Protein AF-A0A3P3D9N5-F1 (afdb_monomer)

Secondary structure (DSSP, 8-state):
----HHHHHHHHHHS---HHHHHHHHHHHHT--SSTTGGG--TT-EEEEHHHHHHHHTS-HHHHHHHHHHHHHSTT-EEEEEESTT--EEEEEEGGGGS------------S----S----S--SEEE--------SSSSHHHHHHHHHHHTTSTTTTS-HHHHHHHHHHHHHTTT-SEEETHHHHHHHHT-----GGG-------------HHHHHHHHHHTS-STTHHHHHHHHHHHH-HHHHHHHHHHHHHHHT--HHHHHHHHHHHHHTT---

Mean predicted aligned error: 20.94 Å

Structure (mmCIF, N/CA/C/O backbone):
data_AF-A0A3P3D9N5-F1
#
_entry.id   AF-A0A3P3D9N5-F1
#
loop_
_atom_site.group_PDB
_atom_site.id
_atom_site.type_symbol
_atom_site.label_atom_id
_atom_site.label_alt_id
_atom_site.label_comp_id
_atom_site.label_asym_id
_atom_site.label_entity_id
_atom_site.label_seq_id
_atom_site.pdbx_PDB_ins_code
_atom_site.Cartn_x
_atom_site.Cartn_y
_atom_site.Cartn_z
_atom_site.occupancy
_atom_site.B_iso_or_equiv
_atom_site.auth_seq_id
_atom_site.auth_comp_id
_atom_site.auth_asym_id
_atom_site.auth_atom_id
_atom_site.pdbx_PDB_model_num
ATOM 1 N N . MET A 1 1 ? 0.691 -30.398 0.951 1.00 45.41 1 MET A N 1
ATOM 2 C CA . MET A 1 1 ? -0.346 -29.689 0.162 1.00 45.41 1 MET A CA 1
ATOM 3 C C . MET A 1 1 ? 0.319 -28.501 -0.507 1.00 45.41 1 MET A C 1
ATOM 5 O O . MET A 1 1 ? 0.883 -27.686 0.212 1.00 45.41 1 MET A O 1
ATOM 9 N N . ASP A 1 2 ? 0.253 -28.377 -1.833 1.00 54.09 2 ASP A N 1
ATOM 10 C CA . ASP A 1 2 ? 0.724 -27.159 -2.502 1.00 54.09 2 ASP A CA 1
ATOM 11 C C . ASP A 1 2 ? -0.204 -25.993 -2.151 1.00 54.09 2 ASP A C 1
ATOM 13 O O . ASP A 1 2 ? -1.375 -25.956 -2.536 1.00 54.09 2 ASP A O 1
ATOM 17 N N . MET A 1 3 ? 0.309 -25.048 -1.367 1.00 63.53 3 MET A N 1
ATOM 18 C CA . MET A 1 3 ? -0.443 -23.872 -0.945 1.00 63.53 3 MET A CA 1
ATOM 19 C C . MET A 1 3 ? -0.679 -22.955 -2.151 1.00 63.53 3 MET A C 1
ATOM 21 O O . MET A 1 3 ? 0.261 -22.399 -2.718 1.00 63.53 3 MET A O 1
ATOM 25 N N . THR A 1 4 ? -1.941 -22.782 -2.535 1.00 80.12 4 THR A N 1
ATOM 26 C CA . THR A 1 4 ? -2.377 -21.851 -3.582 1.00 80.12 4 THR A CA 1
ATOM 27 C C . THR A 1 4 ? -2.908 -20.563 -2.957 1.00 80.12 4 THR A C 1
ATOM 29 O O . THR A 1 4 ? -3.244 -20.513 -1.771 1.00 80.12 4 THR A O 1
ATOM 32 N N . THR A 1 5 ? -3.056 -19.507 -3.758 1.00 83.12 5 THR A N 1
ATOM 33 C CA . THR A 1 5 ? -3.703 -18.263 -3.311 1.00 83.12 5 THR A CA 1
ATOM 34 C C . THR A 1 5 ? -5.084 -18.527 -2.713 1.00 83.12 5 THR A C 1
ATOM 36 O O . THR A 1 5 ? -5.416 -17.974 -1.668 1.00 83.12 5 THR A O 1
ATOM 39 N N . CYS A 1 6 ? -5.867 -19.421 -3.325 1.00 81.00 6 CYS A N 1
ATOM 40 C CA . CYS A 1 6 ? -7.206 -19.772 -2.859 1.00 81.00 6 CYS A CA 1
ATOM 41 C C . CYS A 1 6 ? -7.191 -20.540 -1.532 1.00 81.00 6 CYS A C 1
ATOM 43 O O . CYS A 1 6 ? -8.029 -20.267 -0.674 1.00 81.00 6 CYS A O 1
ATOM 45 N N . SER A 1 7 ? -6.252 -21.475 -1.334 1.00 83.69 7 SER A N 1
ATOM 46 C CA . SER A 1 7 ? -6.162 -22.212 -0.067 1.00 83.69 7 SER A CA 1
ATOM 47 C C . SER A 1 7 ? -5.740 -21.298 1.081 1.00 83.69 7 SER A C 1
ATOM 49 O O . SER A 1 7 ? -6.294 -21.399 2.174 1.00 83.69 7 SER A O 1
ATOM 51 N N . LEU A 1 8 ? -4.816 -20.366 0.827 1.00 86.81 8 LEU A N 1
ATOM 52 C CA . LEU A 1 8 ? -4.403 -19.390 1.830 1.00 86.81 8 LEU A CA 1
ATOM 53 C C . LEU A 1 8 ? -5.510 -18.369 2.123 1.00 86.81 8 LEU A C 1
ATOM 55 O O . LEU A 1 8 ? -5.751 -18.068 3.286 1.00 86.81 8 LEU A O 1
ATOM 59 N N . LEU A 1 9 ? -6.239 -17.901 1.106 1.00 89.75 9 LEU A N 1
ATOM 60 C CA . LEU A 1 9 ? -7.399 -17.028 1.301 1.00 89.75 9 LEU A CA 1
ATOM 61 C C . LEU A 1 9 ? -8.481 -17.706 2.147 1.00 89.75 9 LEU A C 1
ATOM 63 O O . LEU A 1 9 ? -8.972 -17.099 3.092 1.00 89.75 9 LEU A O 1
ATOM 67 N N . ARG A 1 10 ? -8.813 -18.971 1.850 1.00 87.00 10 ARG A N 1
ATOM 68 C CA . ARG A 1 10 ? -9.778 -19.747 2.644 1.00 87.00 10 ARG A CA 1
ATOM 69 C C . ARG A 1 10 ? -9.341 -19.824 4.104 1.00 87.00 10 ARG A C 1
ATOM 71 O O . ARG A 1 10 ? -10.162 -19.626 4.993 1.00 87.00 10 ARG A O 1
ATOM 78 N N . ARG A 1 11 ? -8.051 -20.056 4.345 1.00 86.12 11 ARG A N 1
ATOM 79 C CA . ARG A 1 11 ? -7.500 -20.114 5.698 1.00 86.12 11 ARG A CA 1
ATOM 80 C C . ARG A 1 11 ? -7.586 -18.762 6.400 1.00 86.12 11 ARG A C 1
ATOM 82 O O . ARG A 1 11 ? -8.105 -18.711 7.503 1.00 86.12 11 ARG A O 1
ATOM 89 N N . ILE A 1 12 ? -7.221 -17.672 5.718 1.00 90.38 12 ILE A N 1
ATOM 90 C CA . ILE A 1 12 ? -7.395 -16.302 6.227 1.00 90.38 12 ILE A CA 1
ATOM 91 C C . ILE A 1 12 ? -8.850 -16.044 6.612 1.00 90.38 12 ILE A C 1
ATOM 93 O O . ILE A 1 12 ? -9.072 -15.456 7.655 1.00 90.38 12 ILE A O 1
ATOM 97 N N . THR A 1 13 ? -9.831 -16.472 5.813 1.00 89.00 13 THR A N 1
ATOM 98 C CA . THR A 1 13 ? -11.258 -16.264 6.124 1.00 89.00 13 THR A CA 1
ATOM 99 C C . THR A 1 13 ? -11.804 -17.167 7.231 1.00 89.00 13 THR A C 1
ATOM 101 O O . THR A 1 13 ? -12.882 -16.895 7.742 1.00 89.00 13 THR A O 1
ATOM 104 N N . GLN A 1 14 ? -11.106 -18.256 7.562 1.00 89.31 14 GLN A N 1
ATOM 105 C CA . GLN A 1 14 ? -11.515 -19.215 8.593 1.00 89.31 14 GLN A CA 1
ATOM 106 C C . GLN A 1 14 ? -10.857 -18.945 9.950 1.00 89.31 14 GLN A C 1
ATOM 108 O O . GLN A 1 14 ? -11.351 -19.429 10.962 1.00 89.31 14 GLN A O 1
ATOM 113 N N . THR A 1 15 ? -9.748 -18.205 9.978 1.00 90.38 15 THR A N 1
ATOM 114 C CA . THR A 1 15 ? -9.089 -17.799 11.220 1.00 90.38 15 THR A CA 1
ATOM 115 C C . THR A 1 15 ? -9.895 -16.701 11.905 1.00 90.38 15 THR A C 1
ATOM 117 O O . THR A 1 15 ? -10.272 -15.730 11.257 1.00 90.38 15 THR A O 1
ATOM 120 N N . ASP A 1 16 ? -10.121 -16.837 13.210 1.00 91.75 16 ASP A N 1
ATOM 121 C CA . ASP A 1 16 ? -10.785 -15.809 14.012 1.00 91.75 16 ASP A CA 1
ATOM 122 C C . ASP A 1 16 ? -9.840 -14.613 14.204 1.00 91.75 16 ASP A C 1
ATOM 124 O O . ASP A 1 16 ? -8.854 -14.688 14.940 1.00 91.75 16 ASP A O 1
ATOM 128 N N . LEU A 1 17 ? -10.089 -13.548 13.442 1.00 92.38 17 LEU A N 1
ATOM 129 C CA . LEU A 1 17 ? -9.290 -12.330 13.402 1.00 92.38 17 LEU A CA 1
ATOM 130 C C . LEU A 1 17 ? -10.211 -11.113 13.426 1.00 92.38 17 LEU A C 1
ATOM 132 O O . LEU A 1 17 ? -11.336 -11.119 12.922 1.00 92.38 17 LEU A O 1
ATOM 136 N N . THR A 1 18 ? -9.694 -9.999 13.921 1.00 92.75 18 THR A N 1
ATOM 137 C CA . THR A 1 18 ? -10.324 -8.700 13.757 1.00 92.75 18 THR A CA 1
ATOM 138 C C . THR A 1 18 ? -10.470 -8.370 12.273 1.00 92.75 18 THR A C 1
ATOM 140 O O . THR A 1 18 ? -9.650 -8.733 11.423 1.00 92.75 18 THR A O 1
ATOM 143 N N . MET A 1 19 ? -11.498 -7.585 11.939 1.00 92.94 19 MET A N 1
ATOM 144 C CA . MET A 1 19 ? -11.709 -7.128 10.561 1.00 92.94 19 MET A CA 1
ATOM 145 C C . MET A 1 19 ? -10.479 -6.419 9.975 1.00 92.94 19 MET A C 1
ATOM 147 O O . MET A 1 19 ? -10.183 -6.544 8.784 1.00 92.94 19 MET A O 1
ATOM 151 N N . ALA A 1 20 ? -9.744 -5.685 10.813 1.00 90.38 20 ALA A N 1
ATOM 152 C CA . ALA A 1 20 ? -8.515 -5.015 10.419 1.00 90.38 20 ALA A CA 1
ATOM 153 C C . ALA A 1 20 ? -7.369 -6.012 10.163 1.00 90.38 20 ALA A C 1
ATOM 155 O O . ALA A 1 20 ? -6.641 -5.846 9.183 1.00 90.38 20 ALA A O 1
ATOM 156 N N . ALA A 1 21 ? -7.236 -7.072 10.964 1.00 92.81 21 ALA A N 1
ATOM 157 C CA . ALA A 1 21 ? -6.254 -8.128 10.731 1.00 92.81 21 ALA A CA 1
ATOM 158 C C . ALA A 1 21 ? -6.577 -8.952 9.470 1.00 92.81 21 ALA A C 1
ATOM 160 O O . ALA A 1 21 ? -5.674 -9.205 8.670 1.00 92.81 21 ALA A O 1
ATOM 161 N N . HIS A 1 22 ? -7.851 -9.259 9.193 1.00 93.81 22 HIS A N 1
ATOM 162 C CA . HIS A 1 22 ? -8.260 -9.863 7.914 1.00 93.81 22 HIS A CA 1
ATOM 163 C C . HIS A 1 22 ? -7.901 -8.979 6.710 1.00 93.81 22 HIS A C 1
ATOM 165 O O . HIS A 1 22 ? -7.366 -9.463 5.705 1.00 93.81 22 HIS A O 1
ATOM 171 N N . LYS A 1 23 ? -8.153 -7.666 6.801 1.00 94.75 23 LYS A N 1
ATOM 172 C CA . LYS A 1 23 ? -7.761 -6.707 5.755 1.00 94.75 23 LYS A CA 1
ATOM 173 C C . LYS A 1 23 ? -6.240 -6.689 5.556 1.00 94.75 23 LYS A C 1
ATOM 175 O O . LYS A 1 23 ? -5.766 -6.702 4.423 1.00 94.75 23 LYS A O 1
ATOM 180 N N . LEU A 1 24 ? -5.465 -6.702 6.637 1.00 94.81 24 LEU A N 1
ATOM 181 C CA . LEU A 1 24 ? -4.006 -6.741 6.558 1.00 94.81 24 LEU A CA 1
ATOM 182 C C . LEU A 1 24 ? -3.501 -8.045 5.917 1.00 94.81 24 LEU A C 1
ATOM 184 O O . LEU A 1 24 ? -2.665 -8.002 5.016 1.00 94.81 24 LEU A O 1
ATOM 188 N N . ALA A 1 25 ? -4.044 -9.195 6.318 1.00 93.94 25 ALA A N 1
ATOM 189 C CA . ALA A 1 25 ? -3.669 -10.493 5.764 1.00 93.94 25 ALA A CA 1
ATOM 190 C C . ALA A 1 25 ? -3.971 -10.594 4.259 1.00 93.94 25 ALA A C 1
ATOM 192 O O . ALA A 1 25 ? -3.148 -11.092 3.490 1.00 93.94 25 ALA A O 1
ATOM 193 N N . THR A 1 26 ? -5.119 -10.074 3.819 1.00 93.19 26 THR A N 1
ATOM 194 C CA . THR A 1 26 ? -5.496 -10.045 2.395 1.00 93.19 26 THR A CA 1
ATOM 195 C C . THR A 1 26 ? -4.630 -9.089 1.571 1.00 93.19 26 THR A C 1
ATOM 197 O O . THR A 1 26 ? -4.267 -9.427 0.445 1.0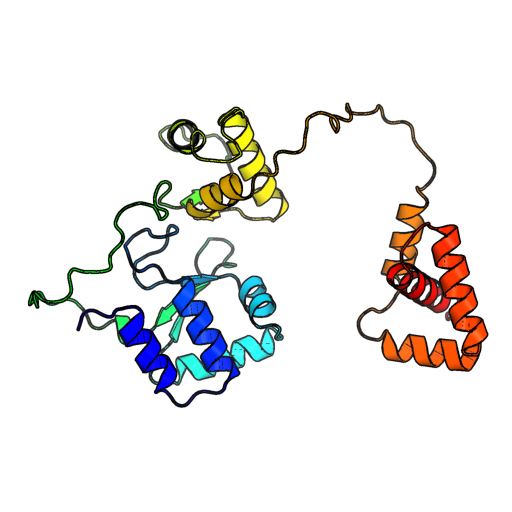0 93.19 26 THR A O 1
ATOM 200 N N . LEU A 1 27 ? -4.207 -7.948 2.127 1.00 92.81 27 LEU A N 1
ATOM 201 C CA . LEU A 1 27 ? -3.224 -7.071 1.476 1.00 92.81 27 LEU A CA 1
ATOM 202 C C . LEU A 1 27 ? -1.864 -7.756 1.299 1.00 92.81 27 LEU A C 1
ATOM 204 O O . LEU A 1 27 ? -1.243 -7.636 0.242 1.00 92.81 27 LEU A O 1
ATOM 208 N N . ILE A 1 28 ? -1.403 -8.490 2.315 1.00 92.25 28 ILE A N 1
ATOM 209 C CA . ILE A 1 28 ? -0.151 -9.255 2.243 1.00 92.25 28 ILE A CA 1
ATOM 210 C C . ILE A 1 28 ? -0.264 -10.363 1.186 1.00 92.25 28 ILE A C 1
ATOM 212 O O . ILE A 1 28 ? 0.651 -10.537 0.379 1.00 92.25 28 ILE A O 1
ATOM 216 N N . LEU A 1 29 ? -1.400 -11.067 1.148 1.00 91.19 29 LEU A N 1
ATOM 217 C CA . LEU A 1 29 ? -1.702 -12.102 0.157 1.00 91.19 29 LEU A CA 1
ATOM 218 C C . LEU A 1 29 ? -1.619 -11.579 -1.286 1.00 91.19 29 LEU A C 1
ATOM 220 O O . LEU A 1 29 ? -1.013 -12.230 -2.138 1.00 91.19 29 LEU A O 1
ATOM 224 N N . ASP A 1 30 ? -2.202 -10.408 -1.557 1.00 88.56 30 ASP A N 1
ATOM 225 C CA . ASP A 1 30 ? -2.263 -9.806 -2.899 1.00 88.56 30 ASP A CA 1
ATOM 226 C C . ASP A 1 30 ? -0.870 -9.544 -3.498 1.00 88.56 30 ASP A C 1
ATOM 228 O O . ASP A 1 30 ? -0.629 -9.731 -4.693 1.00 88.56 30 ASP A O 1
ATOM 232 N N . ARG A 1 31 ? 0.090 -9.151 -2.656 1.00 84.56 31 ARG A N 1
ATOM 233 C CA . ARG A 1 31 ? 1.456 -8.803 -3.083 1.00 84.56 31 ARG A CA 1
ATOM 234 C C . ARG A 1 31 ? 2.453 -9.956 -3.000 1.00 84.56 31 ARG A C 1
ATOM 236 O O . ARG A 1 31 ? 3.634 -9.750 -3.286 1.00 84.56 31 ARG A O 1
ATOM 243 N N . MET A 1 32 ? 2.001 -11.148 -2.634 1.00 86.25 32 MET A N 1
ATOM 244 C CA . MET A 1 32 ? 2.870 -12.297 -2.417 1.00 86.25 32 MET A CA 1
ATOM 245 C C . MET A 1 32 ? 3.490 -12.834 -3.709 1.00 86.25 32 MET A C 1
ATOM 247 O O . MET A 1 32 ? 2.856 -12.905 -4.765 1.00 86.25 32 MET A O 1
ATOM 251 N N . ALA A 1 33 ? 4.747 -13.258 -3.615 1.00 83.69 33 ALA A N 1
ATOM 252 C CA . ALA A 1 33 ? 5.456 -13.937 -4.685 1.00 83.69 33 ALA A CA 1
ATOM 253 C C . ALA A 1 33 ? 5.089 -15.422 -4.752 1.00 83.69 33 ALA A C 1
ATOM 255 O O . ALA A 1 33 ? 5.593 -16.239 -3.995 1.00 83.69 33 ALA A O 1
ATOM 256 N N . TRP A 1 34 ? 4.233 -15.805 -5.696 1.00 81.06 34 TRP A N 1
ATOM 257 C CA . TRP A 1 34 ? 3.835 -17.212 -5.882 1.00 81.06 34 TRP A CA 1
ATOM 258 C C . TRP A 1 34 ? 4.843 -18.046 -6.682 1.00 81.06 34 TRP A C 1
ATOM 260 O O . TRP A 1 34 ? 4.776 -19.276 -6.690 1.00 81.06 34 TRP A O 1
ATOM 270 N N . LYS A 1 35 ? 5.789 -17.380 -7.347 1.00 77.50 35 LYS A N 1
ATOM 271 C CA . LYS A 1 35 ? 6.904 -17.985 -8.080 1.00 77.50 35 LYS A CA 1
ATOM 272 C C . LYS A 1 35 ? 8.207 -17.355 -7.606 1.00 77.50 35 LYS A C 1
ATOM 274 O O . LYS A 1 35 ? 8.212 -16.191 -7.204 1.00 77.50 35 LYS A O 1
ATOM 279 N N . GLU A 1 36 ? 9.289 -18.116 -7.687 1.00 71.44 36 GLU A N 1
ATOM 280 C CA . GLU A 1 36 ? 10.616 -17.629 -7.320 1.00 71.44 36 GLU A CA 1
ATOM 281 C C . GLU A 1 36 ? 10.992 -16.401 -8.160 1.00 71.44 36 GLU A C 1
ATOM 283 O O . GLU A 1 36 ? 10.792 -16.380 -9.378 1.00 71.44 36 GLU A O 1
ATOM 288 N N . GLY A 1 37 ? 11.469 -15.343 -7.502 1.00 61.00 37 GLY A N 1
ATOM 289 C CA . GLY A 1 37 ? 11.836 -14.088 -8.155 1.00 61.00 37 GLY A CA 1
ATOM 290 C C . GLY A 1 37 ? 10.658 -13.245 -8.663 1.00 61.00 37 GLY A C 1
ATOM 291 O O . GLY A 1 37 ? 10.894 -12.219 -9.311 1.00 61.00 37 GLY A O 1
ATOM 292 N N . TYR A 1 38 ? 9.400 -13.609 -8.374 1.00 60.94 38 TYR A N 1
ATOM 293 C CA . TYR A 1 38 ? 8.253 -12.751 -8.684 1.00 60.94 38 TYR A CA 1
ATOM 294 C C . TYR A 1 38 ? 8.374 -11.442 -7.899 1.00 60.94 38 TYR A C 1
ATOM 296 O O . TYR A 1 38 ? 8.501 -11.445 -6.677 1.00 60.94 38 TYR A O 1
ATOM 304 N N . ASN A 1 39 ? 8.383 -10.310 -8.608 1.00 65.56 39 ASN A N 1
ATOM 305 C CA . ASN A 1 39 ? 8.719 -8.998 -8.046 1.00 65.56 39 ASN A CA 1
ATOM 306 C C . ASN A 1 39 ? 10.085 -8.947 -7.329 1.00 65.56 39 ASN A C 1
ATOM 308 O O . ASN A 1 39 ? 10.250 -8.121 -6.442 1.00 65.56 39 ASN A O 1
ATOM 312 N N . GLY A 1 40 ? 11.054 -9.799 -7.689 1.00 67.81 40 GLY A N 1
ATOM 313 C CA . GLY A 1 40 ? 12.374 -9.840 -7.042 1.00 67.81 40 GLY A CA 1
ATOM 314 C C . GLY A 1 40 ? 12.370 -10.408 -5.618 1.00 67.81 40 GLY A C 1
ATOM 315 O O . GLY A 1 40 ? 13.343 -10.218 -4.896 1.00 67.81 40 GLY A O 1
ATOM 316 N N . LEU A 1 41 ? 11.289 -11.083 -5.215 1.00 73.81 41 LEU A N 1
ATOM 317 C CA . LEU A 1 41 ? 11.111 -11.662 -3.884 1.00 73.81 41 LEU A CA 1
ATOM 318 C C . LEU A 1 41 ? 11.202 -13.196 -3.923 1.00 73.81 41 LEU A C 1
ATOM 320 O O . LEU A 1 41 ? 10.862 -13.796 -4.950 1.00 73.81 41 LEU A O 1
ATOM 324 N N . PRO A 1 42 ? 11.616 -13.837 -2.813 1.00 76.56 42 PRO A N 1
ATOM 325 C CA . PRO A 1 42 ? 11.575 -15.288 -2.702 1.00 76.56 42 PRO A CA 1
ATOM 326 C C . PRO A 1 42 ? 10.129 -15.792 -2.692 1.00 76.56 42 PRO A C 1
ATOM 328 O O . PRO A 1 42 ? 9.215 -15.087 -2.245 1.00 76.56 42 PRO A O 1
ATOM 331 N N . LYS A 1 43 ? 9.906 -17.029 -3.152 1.00 80.12 43 LYS A N 1
ATOM 332 C CA . LYS A 1 43 ? 8.567 -17.633 -3.160 1.00 80.12 43 LYS A CA 1
ATOM 333 C C . LYS A 1 43 ? 7.935 -17.617 -1.755 1.00 80.12 43 LYS A C 1
ATOM 335 O O . LYS A 1 43 ? 8.555 -17.979 -0.753 1.00 80.12 43 LYS A O 1
ATOM 340 N N . GLY A 1 44 ? 6.675 -17.199 -1.681 1.00 83.75 44 GLY A N 1
ATOM 341 C CA . GLY A 1 44 ? 5.883 -17.082 -0.457 1.00 83.75 44 GLY A CA 1
ATOM 342 C C . GLY A 1 44 ? 6.126 -15.812 0.357 1.00 83.75 44 GLY A C 1
ATOM 343 O O . GLY A 1 44 ? 5.555 -15.686 1.437 1.00 83.75 44 GLY A O 1
ATOM 344 N N . ALA A 1 45 ? 6.961 -14.885 -0.121 1.00 86.31 45 ALA A N 1
ATOM 345 C CA . ALA A 1 45 ? 7.188 -13.611 0.551 1.00 86.31 45 ALA A CA 1
ATOM 346 C C . ALA A 1 45 ? 6.407 -12.467 -0.099 1.00 86.31 45 ALA A C 1
ATOM 348 O O . ALA A 1 45 ? 6.235 -12.414 -1.318 1.00 86.31 45 ALA A O 1
ATOM 349 N N . ALA A 1 46 ? 5.978 -11.516 0.723 1.00 88.25 46 ALA A N 1
ATOM 350 C CA . ALA A 1 46 ? 5.469 -10.224 0.289 1.00 88.25 46 ALA A CA 1
ATOM 351 C C . ALA A 1 46 ? 6.337 -9.112 0.889 1.00 88.25 46 ALA A C 1
ATOM 353 O O . ALA A 1 46 ? 6.612 -9.111 2.086 1.00 88.25 46 ALA A O 1
ATOM 354 N N . GLY A 1 47 ? 6.797 -8.181 0.056 1.00 88.00 47 GLY A N 1
ATOM 355 C CA . GLY A 1 47 ? 7.667 -7.083 0.475 1.00 88.00 47 GLY A CA 1
ATOM 356 C C . GLY A 1 47 ? 6.881 -5.794 0.674 1.00 88.00 47 GLY A C 1
ATOM 357 O O . GLY A 1 47 ? 6.192 -5.359 -0.249 1.00 88.00 47 GLY A O 1
ATOM 358 N N . PHE A 1 48 ? 7.020 -5.174 1.846 1.00 86.19 48 PHE A N 1
ATOM 359 C CA . PHE A 1 48 ? 6.404 -3.885 2.164 1.00 86.19 48 PHE A CA 1
ATOM 360 C C . PHE A 1 48 ? 7.293 -3.025 3.059 1.00 86.19 48 PHE A C 1
ATOM 362 O O . PHE A 1 48 ? 8.035 -3.528 3.902 1.00 86.19 48 PHE A O 1
ATOM 369 N N . THR A 1 49 ? 7.151 -1.709 2.953 1.00 86.94 49 THR A N 1
ATOM 370 C CA . THR A 1 49 ? 7.587 -0.788 4.008 1.00 86.94 49 THR A CA 1
ATOM 371 C C . THR A 1 49 ? 6.470 -0.568 5.034 1.00 86.94 49 THR A C 1
ATOM 373 O O . THR A 1 49 ? 5.280 -0.688 4.738 1.00 86.94 49 THR A O 1
ATOM 376 N N . MET A 1 50 ? 6.834 -0.187 6.263 1.00 85.12 50 MET A N 1
ATOM 377 C CA . MET A 1 50 ? 5.840 0.138 7.303 1.00 85.12 50 MET A CA 1
ATOM 378 C C . MET A 1 50 ? 4.965 1.338 6.932 1.00 85.12 50 MET A C 1
ATOM 380 O O . MET A 1 50 ? 3.802 1.399 7.322 1.00 85.12 50 MET A O 1
ATOM 384 N N . ALA A 1 51 ? 5.520 2.294 6.182 1.00 82.38 51 ALA A N 1
ATOM 385 C CA . ALA A 1 51 ? 4.780 3.455 5.704 1.00 82.38 51 ALA A CA 1
ATOM 386 C C . ALA A 1 51 ? 3.714 3.050 4.676 1.00 82.38 51 ALA A C 1
ATOM 388 O O . ALA A 1 51 ? 2.560 3.430 4.841 1.00 82.38 51 ALA A O 1
ATOM 389 N N . GLU A 1 52 ? 4.075 2.217 3.694 1.00 84.50 52 GLU A N 1
ATOM 390 C CA . GLU A 1 52 ? 3.132 1.712 2.687 1.00 84.50 52 GLU A CA 1
ATOM 391 C C . GLU A 1 52 ? 1.988 0.913 3.319 1.00 84.50 52 GLU A C 1
ATOM 393 O O . GLU A 1 52 ? 0.837 1.095 2.931 1.00 84.50 52 GLU A O 1
ATOM 398 N N . LEU A 1 53 ? 2.274 0.055 4.308 1.00 89.06 53 LEU A N 1
ATOM 399 C CA . LEU A 1 53 ? 1.222 -0.708 4.989 1.00 89.06 53 LEU A CA 1
ATOM 400 C C . LEU A 1 53 ? 0.320 0.181 5.846 1.00 89.06 53 LEU A C 1
ATOM 402 O O . LEU A 1 53 ? -0.894 0.006 5.825 1.00 89.06 53 LEU A O 1
ATOM 406 N N . SER A 1 54 ? 0.888 1.152 6.564 1.00 87.19 54 SER A N 1
ATOM 407 C CA . SER A 1 54 ? 0.123 2.118 7.363 1.00 87.19 54 SER A CA 1
ATOM 408 C C . SER A 1 54 ? -0.804 2.965 6.482 1.00 87.19 54 SER A C 1
ATOM 410 O O . SER A 1 54 ? -1.981 3.115 6.810 1.00 87.19 54 SER A O 1
ATOM 412 N N . GLU A 1 55 ? -0.314 3.437 5.333 1.00 86.12 55 GLU A N 1
ATOM 413 C CA . GLU A 1 55 ? -1.096 4.199 4.354 1.00 86.12 55 GLU A CA 1
ATOM 414 C C . GLU A 1 55 ? -2.188 3.339 3.700 1.00 86.12 55 GLU A C 1
ATOM 416 O O . GLU A 1 55 ? -3.351 3.736 3.687 1.00 86.12 55 GLU A O 1
ATOM 421 N N . ALA A 1 56 ? -1.855 2.130 3.229 1.00 85.25 56 ALA A N 1
ATOM 422 C CA . ALA A 1 56 ? -2.821 1.222 2.601 1.00 85.25 56 ALA A CA 1
ATOM 423 C C . ALA A 1 56 ? -3.922 0.761 3.573 1.00 85.25 56 ALA A C 1
ATOM 425 O O . ALA A 1 56 ? -5.082 0.568 3.189 1.00 85.25 56 ALA A O 1
ATOM 426 N N . MET A 1 57 ? -3.574 0.593 4.849 1.00 91.19 57 MET A N 1
ATOM 427 C CA . MET A 1 57 ? -4.536 0.255 5.892 1.00 91.19 57 MET A CA 1
ATOM 428 C C . MET A 1 57 ? -5.360 1.461 6.346 1.00 91.19 57 MET A C 1
ATOM 430 O O . MET A 1 57 ? -6.512 1.259 6.737 1.00 91.19 57 MET A O 1
ATOM 434 N N . GLY A 1 58 ? -4.815 2.678 6.246 1.00 89.50 58 GLY A N 1
ATOM 435 C CA . GLY A 1 58 ? -5.412 3.901 6.783 1.00 89.50 58 GLY A CA 1
ATOM 436 C C . GLY A 1 58 ? -5.321 3.979 8.309 1.00 89.50 58 GLY A C 1
ATOM 437 O O . GLY A 1 58 ? -6.212 4.529 8.948 1.00 89.50 58 GLY A O 1
ATOM 438 N N . VAL A 1 59 ? -4.284 3.379 8.904 1.00 89.81 59 VAL A N 1
ATOM 439 C CA . VAL A 1 59 ? -4.137 3.241 10.364 1.00 89.81 59 VAL A CA 1
ATOM 440 C C . VAL A 1 59 ? -2.773 3.718 10.843 1.00 89.81 59 VAL A C 1
ATOM 442 O O . VAL A 1 59 ? -1.809 3.749 10.077 1.00 89.81 59 VAL A O 1
ATOM 445 N N . SER A 1 60 ? -2.666 4.066 12.127 1.00 89.44 60 SER A N 1
ATOM 446 C CA . SER A 1 60 ? -1.388 4.454 12.729 1.00 89.44 60 SER A CA 1
ATOM 447 C C . SER A 1 60 ? -0.393 3.285 12.742 1.00 89.44 60 SER A C 1
ATOM 449 O O . SER A 1 60 ? -0.775 2.115 12.795 1.00 89.44 60 SER A O 1
ATOM 451 N N . ARG A 1 61 ? 0.912 3.591 12.753 1.00 85.19 61 ARG A N 1
ATOM 452 C CA . ARG A 1 61 ? 1.962 2.561 12.865 1.00 85.19 61 ARG A CA 1
ATOM 453 C C . ARG A 1 61 ? 1.831 1.737 14.149 1.00 85.19 61 ARG A C 1
ATOM 455 O O . ARG A 1 61 ? 2.059 0.537 14.114 1.00 85.19 61 ARG A O 1
ATOM 462 N N . GLN A 1 62 ? 1.441 2.364 15.261 1.00 88.69 62 GLN A N 1
ATOM 463 C CA . GLN A 1 62 ? 1.210 1.674 16.537 1.00 88.69 62 GLN A CA 1
ATOM 464 C C . GLN A 1 62 ? 0.101 0.624 16.413 1.00 88.69 62 GLN A C 1
ATOM 466 O O . GLN A 1 62 ? 0.293 -0.516 16.826 1.00 88.69 62 GLN A O 1
ATOM 471 N N . TYR A 1 63 ? -1.020 0.982 15.783 1.00 90.81 63 TYR A N 1
ATOM 472 C CA . TYR A 1 63 ? -2.108 0.037 15.549 1.00 90.81 63 TYR A CA 1
ATOM 473 C C . TYR A 1 63 ? -1.696 -1.069 14.571 1.00 90.81 63 TYR A C 1
ATOM 475 O O . TYR A 1 63 ? -1.998 -2.235 14.793 1.00 90.81 63 TYR A O 1
ATOM 483 N N . LEU A 1 64 ? -0.906 -0.744 13.544 1.00 92.56 64 LEU A N 1
ATOM 484 C CA . LEU A 1 64 ? -0.350 -1.743 12.629 1.00 92.56 64 LEU A CA 1
ATOM 485 C C . LEU A 1 64 ? 0.499 -2.804 13.365 1.00 92.56 64 LEU A C 1
ATOM 487 O O . LEU A 1 64 ? 0.402 -3.985 13.042 1.00 92.56 64 LEU A O 1
ATOM 491 N N . TYR A 1 65 ? 1.278 -2.420 14.385 1.00 92.62 65 TYR A N 1
ATOM 492 C CA . TYR A 1 65 ? 2.014 -3.382 15.220 1.00 92.62 65 TYR A CA 1
ATOM 493 C C . TYR A 1 65 ? 1.097 -4.310 16.023 1.00 92.62 65 TYR A C 1
ATOM 495 O O . TYR A 1 65 ? 1.436 -5.483 16.167 1.00 92.62 65 TYR A O 1
ATOM 503 N N . GLN A 1 66 ? -0.057 -3.822 16.489 1.00 93.56 66 GLN A N 1
ATOM 504 C CA . GLN A 1 66 ? -1.061 -4.664 17.150 1.00 93.56 66 GLN A CA 1
ATOM 505 C C . GLN A 1 66 ? -1.649 -5.689 16.175 1.00 93.56 66 GLN A C 1
ATOM 507 O O . GLN A 1 66 ? -1.724 -6.867 16.506 1.00 93.56 66 GLN A O 1
ATOM 512 N N . LEU A 1 67 ? -1.963 -5.272 14.943 1.00 93.62 67 LEU A N 1
ATOM 513 C CA . LEU A 1 67 ? -2.460 -6.182 13.905 1.00 93.62 67 LEU A CA 1
ATOM 514 C C . LEU A 1 67 ? -1.428 -7.248 13.519 1.00 93.62 67 LEU A C 1
ATOM 516 O O . LEU A 1 67 ? -1.788 -8.392 13.261 1.00 93.62 67 LEU A O 1
ATOM 520 N N . PHE A 1 68 ? -0.138 -6.904 13.492 1.00 94.12 68 PHE A N 1
ATOM 521 C CA . PHE A 1 68 ? 0.906 -7.908 13.287 1.00 94.12 68 PHE A CA 1
ATOM 522 C C . PHE A 1 68 ? 0.991 -8.899 14.443 1.00 94.12 68 PHE A C 1
ATOM 524 O O . PHE A 1 68 ? 1.108 -10.087 14.176 1.00 94.12 68 PHE A O 1
ATOM 531 N N . ALA A 1 69 ? 0.919 -8.430 15.692 1.00 92.38 69 ALA A N 1
ATOM 532 C CA . ALA A 1 69 ? 0.940 -9.309 16.859 1.00 92.38 69 ALA A CA 1
ATOM 533 C C . ALA A 1 69 ? -0.247 -10.287 16.847 1.00 92.38 69 ALA A C 1
ATOM 535 O O . ALA A 1 69 ? -0.089 -11.464 17.155 1.00 92.38 69 ALA A O 1
ATOM 536 N N . GLU A 1 70 ? -1.419 -9.816 16.420 1.00 93.25 70 GLU A N 1
ATOM 537 C CA . GLU A 1 70 ? -2.600 -10.654 16.226 1.00 93.25 70 GLU A CA 1
ATOM 538 C C . GLU A 1 70 ? -2.368 -11.729 15.148 1.00 93.25 70 GLU A C 1
ATOM 540 O O . GLU A 1 70 ? -2.584 -12.915 15.392 1.00 93.25 70 GLU A O 1
ATOM 545 N N . LEU A 1 71 ? -1.845 -11.347 13.977 1.00 93.00 71 LEU A N 1
ATOM 546 C CA . LEU A 1 71 ? -1.541 -12.290 12.892 1.00 93.00 71 LEU A CA 1
ATOM 547 C C . LEU A 1 71 ? -0.408 -13.274 13.242 1.00 93.00 71 LEU A C 1
ATOM 549 O O . LEU A 1 71 ? -0.438 -14.420 12.787 1.00 93.00 71 LEU A O 1
ATOM 553 N N . GLU A 1 72 ? 0.570 -12.846 14.042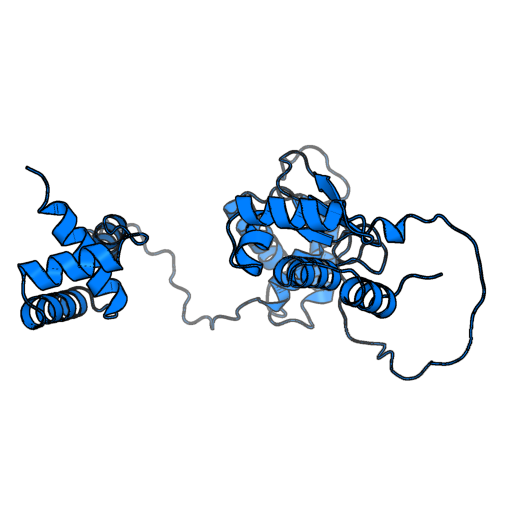 1.00 92.75 72 GLU A N 1
ATOM 554 C CA . GLU A 1 72 ? 1.656 -13.671 14.592 1.00 92.75 72 GLU A CA 1
ATOM 555 C C . GLU A 1 72 ? 1.120 -14.728 15.569 1.00 92.75 72 GLU A C 1
ATOM 557 O O . GLU A 1 72 ? 1.523 -15.889 15.489 1.00 92.75 72 GLU A O 1
ATOM 562 N N . ALA A 1 73 ? 0.194 -14.341 16.454 1.00 90.50 73 ALA A N 1
ATOM 563 C CA . ALA A 1 73 ? -0.429 -15.229 17.438 1.00 90.50 73 ALA A CA 1
ATOM 564 C C . ALA A 1 73 ? -1.496 -16.161 16.835 1.00 90.50 73 ALA A C 1
ATOM 566 O O . ALA A 1 73 ? -1.819 -17.195 17.420 1.00 90.50 73 ALA A O 1
ATOM 567 N N . SER A 1 74 ? -2.046 -15.801 15.675 1.00 90.25 74 SER A N 1
ATOM 568 C CA . SER A 1 74 ? -3.067 -16.585 14.982 1.00 90.25 74 SER A CA 1
ATOM 569 C C . SER A 1 74 ? -2.520 -17.851 14.309 1.00 90.25 74 SER A C 1
ATOM 571 O O . SER A 1 74 ? -1.315 -18.029 14.114 1.00 90.25 74 SER A O 1
ATOM 573 N N . GLU A 1 75 ? -3.424 -18.707 13.827 1.00 86.31 75 GLU A N 1
ATOM 574 C CA . GLU A 1 75 ? -3.071 -19.895 13.036 1.00 86.31 75 GLU A CA 1
ATOM 575 C C . GLU A 1 75 ? -2.308 -19.578 11.739 1.00 86.31 75 GLU A C 1
ATOM 577 O O . GLU A 1 75 ? -1.653 -20.459 11.173 1.00 86.31 75 GLU A O 1
ATOM 582 N N . LEU A 1 76 ? -2.371 -18.328 11.266 1.00 87.19 76 LEU A N 1
ATOM 583 C CA . LEU A 1 76 ? -1.653 -17.868 10.081 1.00 87.19 76 LEU A CA 1
ATOM 584 C C . LEU A 1 76 ? -0.140 -17.757 10.306 1.00 87.19 76 LEU A C 1
ATOM 586 O O . LEU A 1 76 ? 0.617 -17.815 9.329 1.00 87.19 76 LEU A O 1
ATOM 590 N N . LYS A 1 77 ? 0.296 -17.633 11.570 1.00 89.56 77 LYS A N 1
ATOM 591 C CA . LYS A 1 77 ? 1.703 -17.554 11.992 1.00 89.56 77 LYS A CA 1
ATOM 592 C C . LYS A 1 77 ? 2.512 -16.612 11.105 1.00 89.56 77 LYS A C 1
ATOM 594 O O . LYS A 1 77 ? 3.510 -17.016 10.506 1.00 89.56 77 LYS A O 1
ATOM 599 N N . LEU A 1 78 ? 2.025 -15.386 10.924 1.00 92.19 78 LEU A N 1
ATOM 600 C CA . LEU A 1 78 ? 2.699 -14.417 10.065 1.00 92.19 78 LEU A CA 1
ATOM 601 C C . LEU A 1 78 ? 4.106 -14.146 10.615 1.00 92.19 78 LEU A C 1
ATOM 603 O O . LEU A 1 78 ? 4.242 -13.688 11.737 1.00 92.19 78 LEU A O 1
ATOM 607 N N . SER A 1 79 ? 5.150 -14.403 9.837 1.00 88.69 79 SER A N 1
ATOM 608 C CA . SER A 1 79 ? 6.520 -14.017 10.154 1.00 88.69 79 SER A CA 1
ATOM 609 C C . SER A 1 79 ? 6.920 -12.783 9.356 1.00 88.69 79 SER A C 1
ATOM 611 O O . SER A 1 79 ? 6.468 -12.564 8.226 1.00 88.69 79 SER A O 1
ATOM 613 N N . ARG A 1 80 ? 7.769 -11.955 9.966 1.00 89.31 80 ARG A N 1
ATOM 614 C CA . ARG A 1 80 ? 8.300 -10.735 9.362 1.00 89.31 80 ARG A CA 1
ATOM 615 C C . ARG A 1 80 ? 9.811 -10.672 9.528 1.00 89.31 80 ARG A C 1
ATOM 617 O O . ARG A 1 80 ? 10.327 -10.841 10.628 1.00 89.31 80 ARG A O 1
ATOM 624 N N . GLU A 1 81 ? 10.512 -10.397 8.440 1.00 84.31 81 GLU A N 1
ATOM 625 C CA . GLU A 1 81 ? 11.967 -10.290 8.407 1.00 84.31 81 GLU A CA 1
ATOM 626 C C . GLU A 1 81 ? 12.371 -8.932 7.841 1.00 84.31 81 GLU A C 1
ATOM 628 O O . GLU A 1 81 ? 11.830 -8.467 6.837 1.00 84.31 81 GLU A O 1
ATOM 633 N N . ARG A 1 82 ? 13.325 -8.276 8.494 1.00 82.56 82 ARG A N 1
ATOM 634 C CA . ARG A 1 82 ? 13.853 -6.988 8.050 1.00 82.56 82 ARG A CA 1
ATOM 635 C C . ARG A 1 82 ? 14.961 -7.234 7.031 1.00 82.56 82 ARG A C 1
ATOM 637 O O . ARG A 1 82 ? 15.945 -7.886 7.358 1.00 82.56 82 ARG A O 1
ATOM 644 N N . VAL A 1 83 ? 14.831 -6.685 5.823 1.00 73.88 83 VAL A N 1
ATOM 645 C CA . VAL A 1 83 ? 15.794 -6.922 4.733 1.00 73.88 83 VAL A CA 1
ATOM 646 C C . VAL A 1 83 ? 16.376 -5.607 4.208 1.00 73.88 83 VAL A C 1
ATOM 648 O O . VAL A 1 83 ? 15.650 -4.654 3.926 1.00 73.88 83 VAL A O 1
ATOM 651 N N . GLY A 1 84 ? 17.708 -5.570 4.061 1.00 60.69 84 GLY A N 1
ATOM 652 C CA . GLY A 1 84 ? 18.480 -4.460 3.481 1.00 60.69 84 GLY A CA 1
ATOM 653 C C . GLY A 1 84 ? 19.358 -3.698 4.484 1.00 60.69 84 GLY A C 1
ATOM 654 O O . GLY A 1 84 ? 19.037 -3.621 5.666 1.00 60.69 84 GLY A O 1
ATOM 655 N N . ALA A 1 85 ? 20.445 -3.084 3.996 1.00 43.72 85 ALA A N 1
ATOM 656 C CA . ALA A 1 85 ? 21.451 -2.383 4.810 1.00 43.72 85 ALA A CA 1
ATOM 657 C C . ALA A 1 85 ? 20.909 -1.161 5.591 1.00 43.72 85 ALA A C 1
ATOM 659 O O . ALA A 1 85 ? 21.475 -0.783 6.609 1.00 43.72 85 ALA A O 1
ATOM 660 N N . GLY A 1 86 ? 19.774 -0.584 5.167 1.00 54.38 86 GLY A N 1
ATOM 661 C CA . GLY A 1 86 ? 19.033 0.459 5.903 1.00 54.38 86 GLY A CA 1
ATOM 662 C C . GLY A 1 86 ? 17.759 -0.035 6.611 1.00 54.38 86 GLY A C 1
ATOM 663 O O . GLY A 1 86 ? 17.079 0.730 7.294 1.00 54.38 86 GLY A O 1
ATOM 664 N N . GLY A 1 87 ? 17.400 -1.312 6.436 1.00 56.81 87 GLY A N 1
ATOM 665 C CA . GLY A 1 87 ? 16.297 -1.988 7.117 1.00 56.81 87 GLY A CA 1
ATOM 666 C C . GLY A 1 87 ? 14.918 -1.311 7.030 1.00 56.81 87 GLY A C 1
ATOM 667 O O . GLY A 1 87 ? 14.142 -1.334 7.984 1.00 56.81 87 GLY A O 1
ATOM 668 N N . THR A 1 88 ? 14.588 -0.649 5.931 1.00 68.25 88 THR A N 1
ATOM 669 C CA . THR A 1 88 ? 13.264 -0.025 5.752 1.00 68.25 88 THR A CA 1
ATOM 670 C C . THR A 1 88 ? 12.226 -0.989 5.174 1.00 68.25 88 THR A C 1
ATOM 672 O O . THR A 1 88 ? 11.024 -0.773 5.357 1.00 68.25 88 THR A O 1
ATOM 675 N N . LEU A 1 89 ? 12.681 -2.062 4.518 1.00 80.94 89 LEU A N 1
ATOM 676 C CA . LEU A 1 89 ? 11.843 -3.083 3.899 1.00 80.94 89 LEU A CA 1
ATOM 677 C C . LEU A 1 89 ? 11.643 -4.281 4.834 1.00 80.94 89 LEU A C 1
ATOM 679 O O . LEU A 1 89 ? 12.589 -4.785 5.443 1.00 80.94 89 LEU A O 1
ATOM 683 N N . TRP A 1 90 ? 10.402 -4.750 4.893 1.00 87.56 90 TRP A N 1
ATOM 684 C CA . TRP A 1 90 ? 9.992 -5.937 5.626 1.00 87.56 90 TRP A CA 1
ATOM 685 C C . TRP A 1 90 ? 9.466 -6.988 4.651 1.00 87.56 90 TRP A C 1
ATOM 687 O O . TRP A 1 90 ? 8.631 -6.691 3.792 1.00 87.56 90 TRP A O 1
ATOM 697 N N . LEU A 1 91 ? 9.961 -8.214 4.789 1.00 88.88 91 LEU A N 1
ATOM 698 C CA . LEU A 1 91 ? 9.427 -9.396 4.133 1.00 88.88 91 LEU A CA 1
ATOM 699 C C . LEU A 1 91 ? 8.436 -10.076 5.060 1.00 88.88 91 LEU A C 1
ATOM 701 O O . LEU A 1 91 ? 8.776 -10.408 6.187 1.00 88.88 91 LEU A O 1
ATOM 705 N N . PHE A 1 92 ? 7.236 -10.314 4.559 1.00 90.56 92 PHE A N 1
ATOM 706 C CA . PHE A 1 92 ? 6.164 -10.999 5.263 1.00 90.56 92 PHE A CA 1
ATOM 707 C C . PHE A 1 92 ? 5.952 -12.381 4.665 1.00 90.56 92 PHE A C 1
ATOM 709 O O . PHE A 1 92 ? 5.873 -12.510 3.441 1.00 90.56 92 PHE A O 1
ATOM 716 N N . ARG A 1 93 ? 5.839 -13.404 5.513 1.00 91.12 93 ARG A N 1
ATOM 717 C CA . ARG A 1 93 ? 5.560 -14.788 5.104 1.00 91.12 93 ARG A CA 1
ATOM 718 C C . ARG A 1 93 ? 4.538 -15.390 6.053 1.00 91.12 93 ARG A C 1
ATOM 720 O O . ARG A 1 93 ? 4.598 -15.155 7.250 1.00 91.12 93 ARG A O 1
ATOM 727 N N . PHE A 1 94 ? 3.611 -16.189 5.548 1.00 89.06 94 PHE A N 1
ATOM 728 C CA . PHE A 1 94 ? 2.733 -16.956 6.429 1.00 89.06 94 PHE A CA 1
ATOM 729 C C . PHE A 1 94 ? 3.437 -18.252 6.819 1.00 89.06 94 PHE A C 1
ATOM 731 O O . PHE A 1 94 ? 3.841 -19.015 5.943 1.00 89.06 94 PHE A O 1
ATOM 738 N N . GLY A 1 95 ? 3.583 -18.514 8.117 1.00 80.50 95 GLY A N 1
ATOM 739 C CA . GLY A 1 95 ? 4.293 -19.684 8.643 1.00 80.50 95 GLY A CA 1
ATOM 740 C C . GLY A 1 95 ? 3.667 -21.016 8.233 1.00 80.50 95 GLY A C 1
ATOM 741 O O . GLY A 1 95 ? 4.352 -22.032 8.188 1.00 80.50 95 GLY A O 1
ATOM 742 N N . ILE A 1 96 ? 2.400 -21.001 7.816 1.00 69.56 96 ILE A N 1
ATOM 743 C CA . ILE A 1 96 ? 1.730 -22.151 7.199 1.00 69.56 96 ILE A CA 1
ATOM 744 C C . ILE A 1 96 ? 2.458 -22.615 5.915 1.00 69.56 96 ILE A C 1
ATOM 746 O O . ILE A 1 96 ? 2.325 -23.757 5.494 1.00 69.56 96 ILE A O 1
ATOM 750 N N . MET A 1 97 ? 3.255 -21.752 5.279 1.00 58.22 97 MET A N 1
ATOM 751 C CA . MET A 1 97 ? 4.035 -22.098 4.089 1.00 58.22 97 MET A CA 1
ATOM 752 C C . MET A 1 97 ? 5.357 -22.833 4.377 1.00 58.22 97 MET A C 1
ATOM 754 O O . MET A 1 97 ? 6.045 -23.187 3.425 1.00 58.22 97 MET A O 1
ATOM 758 N N . SER A 1 98 ? 5.741 -23.031 5.644 1.00 50.09 98 SER A N 1
ATOM 759 C CA . SER A 1 98 ? 7.064 -23.557 6.027 1.00 50.09 98 SER A CA 1
ATOM 760 C C . SER A 1 98 ? 7.126 -25.079 6.247 1.00 50.09 98 SER A C 1
ATOM 762 O O . SER A 1 98 ? 8.167 -25.573 6.679 1.00 50.09 98 SER A O 1
ATOM 764 N N . GLU A 1 99 ? 6.064 -25.840 5.969 1.00 42.16 99 GLU A N 1
ATOM 765 C CA . GLU A 1 99 ? 6.168 -27.307 5.940 1.00 42.16 99 GLU A CA 1
ATOM 766 C C . GLU A 1 99 ? 6.929 -27.728 4.675 1.00 42.16 99 GLU A C 1
ATOM 768 O O . GLU A 1 99 ? 6.467 -27.552 3.550 1.00 42.16 99 GLU A O 1
ATOM 773 N N . THR A 1 100 ? 8.152 -28.201 4.893 1.00 37.59 100 THR A N 1
ATOM 774 C CA . THR A 1 100 ? 9.176 -28.545 3.903 1.00 37.59 100 THR A CA 1
ATOM 775 C C . THR A 1 100 ? 8.788 -29.671 2.941 1.00 37.59 100 THR A C 1
ATOM 777 O O . THR A 1 100 ? 8.007 -30.557 3.276 1.00 37.59 100 THR A O 1
ATOM 780 N N . ASP A 1 101 ? 9.419 -29.599 1.765 1.00 38.56 101 ASP A N 1
ATOM 781 C CA . ASP A 1 101 ? 9.436 -30.489 0.598 1.00 38.56 101 ASP A CA 1
ATOM 782 C C . ASP A 1 101 ? 8.977 -31.952 0.752 1.00 38.56 101 ASP A C 1
ATOM 784 O O . ASP A 1 101 ? 9.484 -32.725 1.563 1.00 38.56 101 ASP A O 1
ATOM 788 N N . GLY A 1 102 ? 8.135 -32.368 -0.200 1.00 25.83 102 GLY A N 1
ATOM 789 C CA . GLY A 1 102 ? 7.937 -33.757 -0.615 1.00 25.83 102 GLY A CA 1
ATOM 790 C C . GLY A 1 102 ? 7.264 -33.814 -1.999 1.00 25.83 102 GLY A C 1
ATOM 791 O O . GLY A 1 102 ? 6.366 -33.009 -2.256 1.00 25.83 102 GLY A O 1
ATOM 792 N N . PRO A 1 103 ? 7.674 -34.711 -2.921 1.00 47.59 103 PRO A N 1
ATOM 793 C CA . PRO A 1 103 ? 7.115 -34.759 -4.268 1.00 47.59 103 PRO A CA 1
ATOM 794 C C . PRO A 1 103 ? 5.788 -35.537 -4.316 1.00 47.59 103 PRO A C 1
ATOM 796 O O . PRO A 1 103 ? 5.710 -36.677 -3.866 1.00 47.59 103 PRO A O 1
ATOM 799 N N . GLY A 1 104 ? 4.778 -34.951 -4.968 1.00 27.34 104 GLY A N 1
ATOM 800 C CA . GLY A 1 104 ? 3.621 -35.655 -5.549 1.00 27.34 104 GLY A CA 1
ATOM 801 C C . GLY A 1 104 ? 2.238 -35.227 -5.026 1.00 27.34 104 GLY A C 1
ATOM 802 O O . GLY A 1 104 ? 2.153 -34.509 -4.032 1.00 27.34 104 GLY A O 1
ATOM 803 N N . PRO A 1 105 ? 1.124 -35.690 -5.637 1.00 34.25 105 PRO A N 1
ATOM 804 C CA . PRO A 1 105 ? 0.927 -36.189 -6.996 1.00 34.25 105 PRO A CA 1
ATOM 805 C C . PRO A 1 105 ? 0.142 -35.185 -7.871 1.00 34.25 105 PRO A C 1
ATOM 807 O O . PRO A 1 105 ? -0.698 -34.409 -7.413 1.00 34.25 105 PRO A O 1
ATOM 810 N N . THR A 1 106 ? 0.383 -35.240 -9.178 1.00 45.69 106 THR A N 1
ATOM 811 C CA . THR A 1 106 ? -0.388 -34.548 -10.214 1.00 45.69 106 THR A CA 1
ATOM 812 C C . THR A 1 106 ? -1.847 -35.005 -10.211 1.00 45.69 106 THR A C 1
ATOM 814 O O . THR A 1 106 ? -2.182 -36.048 -10.768 1.00 45.69 106 THR A O 1
ATOM 817 N N . THR A 1 107 ? -2.752 -34.196 -9.652 1.00 33.50 107 THR A N 1
ATOM 818 C CA . THR A 1 107 ? -4.189 -34.395 -9.890 1.00 33.50 107 THR A CA 1
ATOM 819 C C . THR A 1 107 ? -4.609 -33.572 -11.101 1.00 33.50 107 THR A C 1
ATOM 821 O O . THR A 1 107 ? -4.830 -32.365 -11.064 1.00 33.50 107 THR A O 1
ATOM 824 N N . ARG A 1 108 ? -4.612 -34.286 -12.222 1.00 35.69 108 ARG A N 1
ATOM 825 C CA . ARG A 1 108 ? -5.113 -33.929 -13.545 1.00 35.69 108 ARG A CA 1
ATOM 826 C C . ARG A 1 108 ? -6.616 -33.641 -13.470 1.00 35.69 108 ARG A C 1
ATOM 828 O O . ARG A 1 108 ? -7.402 -34.578 -13.445 1.00 35.69 108 ARG A O 1
ATOM 835 N N . GLY A 1 109 ? -7.015 -32.372 -13.476 1.00 33.91 109 GLY A N 1
ATOM 836 C CA . GLY A 1 109 ? -8.433 -32.019 -13.580 1.00 33.91 109 GLY A CA 1
ATOM 837 C C . GLY A 1 109 ? -8.741 -30.615 -13.090 1.00 33.91 109 GLY A C 1
ATOM 838 O O . GLY A 1 109 ? -9.332 -30.482 -12.036 1.00 33.91 109 GLY A O 1
ATOM 839 N N . ASP A 1 110 ? -8.242 -29.606 -13.807 1.00 29.52 110 ASP A N 1
ATOM 840 C CA . ASP A 1 110 ? -8.897 -28.296 -14.006 1.00 29.52 110 ASP A CA 1
ATOM 841 C C . ASP A 1 110 ? -7.968 -27.400 -14.837 1.00 29.52 110 ASP A C 1
ATOM 843 O O . ASP A 1 110 ? -7.436 -26.372 -14.423 1.00 29.52 110 ASP A O 1
ATOM 847 N N . ARG A 1 111 ? -7.714 -27.855 -16.069 1.00 32.81 111 ARG A N 1
ATOM 848 C CA . ARG A 1 111 ? -7.002 -27.105 -17.108 1.00 32.81 111 ARG A CA 1
ATOM 849 C C . ARG A 1 111 ? -8.023 -26.359 -17.968 1.00 32.81 111 ARG A C 1
ATOM 851 O O . ARG A 1 111 ? -8.190 -26.656 -19.142 1.00 32.81 111 ARG A O 1
ATOM 858 N N . ALA A 1 112 ? -8.731 -25.400 -17.388 1.00 32.94 112 ALA A N 1
ATOM 859 C CA . ALA A 1 112 ? -9.493 -24.427 -18.164 1.00 32.94 112 ALA A CA 1
ATOM 860 C C . ALA A 1 112 ? -9.732 -23.197 -17.293 1.00 32.94 112 ALA A C 1
ATOM 862 O O . ALA A 1 112 ? -10.633 -23.209 -16.470 1.00 32.94 112 ALA A O 1
ATOM 863 N N . LEU A 1 113 ? -8.854 -22.198 -17.449 1.00 34.12 113 LEU A N 1
ATOM 864 C CA . LEU A 1 113 ? -8.957 -20.770 -17.077 1.00 34.12 113 LEU A CA 1
ATOM 865 C C . LEU A 1 113 ? -7.585 -20.164 -16.709 1.00 34.12 113 LEU A C 1
ATOM 867 O O . LEU A 1 113 ? -7.506 -18.995 -16.333 1.00 34.12 113 LEU A O 1
ATOM 871 N N . TYR A 1 114 ? -6.4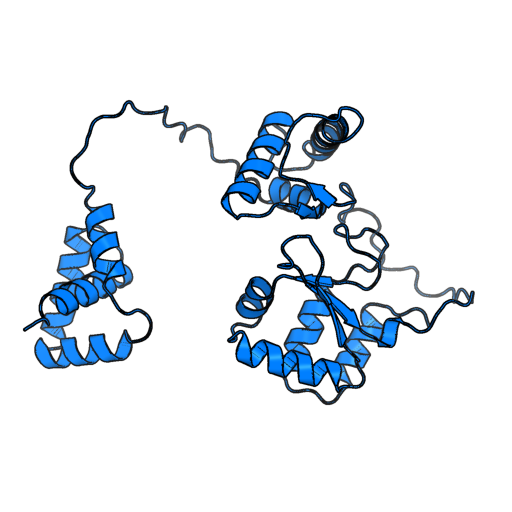75 -20.890 -16.893 1.00 29.53 114 TYR A N 1
ATOM 872 C CA . TYR A 1 114 ? -5.170 -20.238 -16.999 1.00 29.53 114 TYR A CA 1
ATOM 873 C C . TYR A 1 114 ? -5.072 -19.584 -18.382 1.00 29.53 114 TYR A C 1
ATOM 875 O O . TYR A 1 114 ? -4.735 -20.235 -19.368 1.00 29.53 114 TYR A O 1
ATOM 883 N N . LYS A 1 115 ? -5.412 -18.293 -18.464 1.00 31.44 115 LYS A N 1
ATOM 884 C CA . LYS A 1 115 ? -4.932 -17.437 -19.553 1.00 31.44 115 LYS A CA 1
ATOM 885 C C . LYS A 1 115 ? -3.413 -17.333 -19.409 1.00 31.44 115 LYS A C 1
ATOM 887 O O . LYS A 1 115 ? -2.898 -16.452 -18.719 1.00 31.44 115 LYS A O 1
ATOM 892 N N . GLU A 1 116 ? -2.711 -18.279 -20.025 1.00 38.16 116 GLU A N 1
ATOM 893 C CA . GLU A 1 116 ? -1.376 -18.025 -20.550 1.00 38.16 116 GLU A CA 1
ATOM 894 C C . GLU A 1 116 ? -1.442 -16.763 -21.417 1.00 38.16 116 GLU A C 1
ATOM 896 O O . GLU A 1 116 ? -2.448 -16.502 -22.068 1.00 38.16 116 GLU A O 1
ATOM 901 N N . GLU A 1 117 ? -0.373 -15.969 -21.372 1.00 43.72 117 GLU A N 1
ATOM 902 C CA . GLU A 1 117 ? -0.201 -14.719 -22.123 1.00 43.72 117 GLU A CA 1
ATOM 903 C C . GLU A 1 117 ? -0.922 -13.491 -21.547 1.00 43.72 117 GLU A C 1
ATOM 905 O O . GLU A 1 117 ? -2.015 -13.123 -21.962 1.00 43.72 117 GLU A O 1
ATOM 910 N N . THR A 1 118 ? -0.267 -12.805 -20.595 1.00 43.91 118 THR A N 1
ATOM 911 C CA . THR A 1 118 ? -0.084 -11.322 -20.611 1.00 43.91 118 THR A CA 1
ATOM 912 C C . THR A 1 118 ? 0.549 -10.739 -19.340 1.00 43.91 118 THR A C 1
ATOM 914 O O . THR A 1 118 ? 0.887 -9.553 -19.318 1.00 43.91 118 THR A O 1
ATOM 917 N N . ASN A 1 119 ? 0.787 -11.517 -18.277 1.00 40.41 119 ASN A N 1
ATOM 918 C CA . ASN A 1 119 ? 1.232 -10.940 -17.004 1.00 40.41 119 ASN A CA 1
ATOM 919 C C . ASN A 1 119 ? 2.695 -11.233 -16.599 1.00 40.41 119 ASN A C 1
ATOM 921 O O . ASN A 1 119 ? 2.982 -12.186 -15.887 1.00 40.41 119 ASN A O 1
ATOM 925 N N . LYS A 1 120 ? 3.553 -10.232 -16.865 1.00 52.09 120 LYS A N 1
ATOM 926 C CA . LYS A 1 120 ? 4.354 -9.548 -15.816 1.00 52.09 120 LYS A CA 1
ATOM 927 C C . LYS A 1 120 ? 5.691 -10.160 -15.334 1.00 52.09 120 LYS A C 1
ATOM 929 O O . LYS A 1 120 ? 6.025 -9.966 -14.171 1.00 52.09 120 LYS A O 1
ATOM 934 N N . THR A 1 121 ? 6.533 -10.754 -16.179 1.00 51.38 121 THR A N 1
ATOM 935 C CA . THR A 1 121 ? 7.912 -11.122 -15.762 1.00 51.38 121 THR A CA 1
ATOM 936 C C . THR A 1 121 ? 8.957 -10.789 -16.826 1.00 51.38 121 THR A C 1
ATOM 938 O O . THR A 1 121 ? 9.393 -11.664 -17.563 1.00 51.38 121 THR A O 1
ATOM 941 N N . PHE A 1 122 ? 9.366 -9.520 -16.915 1.00 54.50 122 PHE A N 1
ATOM 942 C CA . PHE A 1 122 ? 10.498 -9.117 -17.771 1.00 54.50 122 PHE A CA 1
ATOM 943 C C . PHE A 1 122 ? 11.751 -8.721 -16.982 1.00 54.50 122 PHE A C 1
ATOM 945 O O . PHE A 1 122 ? 12.862 -8.799 -17.497 1.00 54.50 122 PHE A O 1
ATOM 952 N N . PHE A 1 123 ? 11.588 -8.329 -15.718 1.00 53.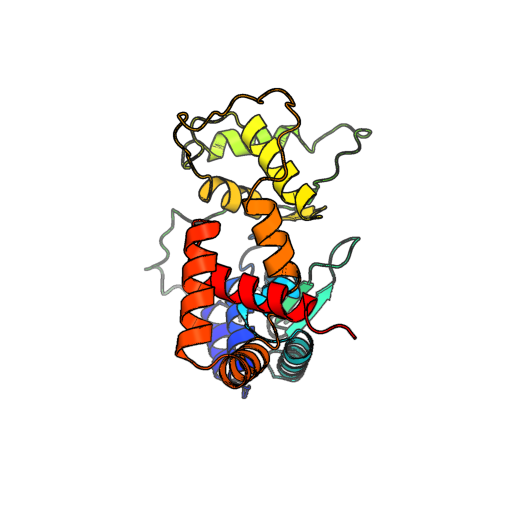91 123 PHE A N 1
ATOM 953 C CA . PHE A 1 123 ? 12.686 -7.918 -14.855 1.00 53.91 123 PHE A CA 1
ATOM 954 C C . PHE A 1 123 ? 12.661 -8.746 -13.568 1.00 53.91 123 PHE A C 1
ATOM 956 O O . PHE A 1 123 ? 11.640 -8.793 -12.880 1.00 53.91 123 PHE A O 1
ATOM 963 N N . THR A 1 124 ? 13.776 -9.403 -13.263 1.00 54.53 124 THR A N 1
ATOM 964 C CA . THR A 1 124 ? 13.983 -10.247 -12.078 1.00 54.53 124 THR A CA 1
ATOM 965 C C . THR A 1 124 ? 15.205 -9.752 -11.305 1.00 54.53 124 THR A C 1
ATOM 967 O O . THR A 1 124 ? 16.114 -9.172 -11.897 1.00 54.53 124 THR A O 1
ATOM 970 N N . GLY A 1 125 ? 15.217 -9.958 -9.985 1.00 63.34 125 GLY A N 1
ATOM 971 C CA . GLY A 1 125 ? 16.311 -9.535 -9.102 1.00 63.34 125 GLY A CA 1
ATOM 972 C C . GLY A 1 125 ? 16.119 -8.158 -8.455 1.00 63.34 125 GLY A C 1
ATOM 973 O O . GLY A 1 125 ? 15.030 -7.577 -8.491 1.00 63.34 125 GLY A O 1
ATOM 974 N N . MET A 1 126 ? 17.189 -7.660 -7.834 1.00 64.88 126 MET A N 1
ATOM 975 C CA . MET A 1 126 ? 17.249 -6.360 -7.159 1.00 64.88 126 MET A CA 1
ATOM 976 C C . MET A 1 126 ? 18.124 -5.400 -7.965 1.00 64.88 126 MET A C 1
ATOM 978 O O . MET A 1 126 ? 19.154 -5.802 -8.497 1.00 64.88 126 MET A O 1
ATOM 982 N N . ILE A 1 127 ? 17.712 -4.139 -8.034 1.00 72.62 127 ILE A N 1
ATOM 983 C CA . ILE A 1 127 ? 18.452 -3.044 -8.655 1.00 72.62 127 ILE A CA 1
ATOM 984 C C . ILE A 1 127 ? 19.060 -2.202 -7.540 1.00 72.62 127 ILE A C 1
ATOM 986 O O . ILE A 1 127 ? 18.331 -1.703 -6.683 1.00 72.62 127 ILE A O 1
ATOM 990 N N . GLU A 1 128 ? 20.375 -2.038 -7.568 1.00 71.69 128 GLU A N 1
ATOM 991 C CA . GLU A 1 128 ? 21.106 -1.098 -6.719 1.00 71.69 128 GLU A CA 1
ATOM 992 C C . GLU A 1 128 ? 21.140 0.276 -7.393 1.00 71.69 128 GLU A C 1
ATOM 994 O O . GLU A 1 128 ? 21.307 0.385 -8.609 1.00 71.69 128 GLU A O 1
ATOM 999 N N . ILE A 1 129 ? 20.866 1.315 -6.608 1.00 68.00 129 ILE A N 1
ATOM 1000 C CA . ILE A 1 129 ? 20.622 2.683 -7.079 1.00 68.00 129 ILE A CA 1
ATOM 1001 C C . ILE A 1 129 ? 21.830 3.601 -6.793 1.00 68.00 129 ILE A C 1
ATOM 1003 O O . ILE A 1 129 ? 21.969 4.644 -7.439 1.00 68.00 129 ILE A O 1
ATOM 1007 N N . GLU A 1 130 ? 22.718 3.211 -5.873 1.00 54.94 130 GLU A N 1
ATOM 1008 C CA . GLU A 1 130 ? 24.045 3.813 -5.690 1.00 54.94 130 GLU A CA 1
ATOM 1009 C C . GLU A 1 130 ? 25.035 3.171 -6.666 1.00 54.94 130 GLU A C 1
ATOM 1011 O O . GLU A 1 130 ? 25.243 1.961 -6.654 1.00 54.94 130 GLU A O 1
ATOM 1016 N N . ILE A 1 131 ? 25.630 3.990 -7.532 1.00 50.97 131 ILE A N 1
ATOM 1017 C CA . ILE A 1 131 ? 26.747 3.593 -8.389 1.00 50.97 131 ILE A CA 1
ATOM 1018 C C . ILE A 1 131 ? 27.930 4.463 -7.963 1.00 50.97 131 ILE A C 1
ATOM 1020 O O . ILE A 1 131 ? 28.146 5.530 -8.533 1.00 50.97 131 ILE A O 1
ATOM 1024 N N . GLU A 1 132 ? 28.685 4.026 -6.956 1.00 39.28 132 GLU A N 1
ATOM 1025 C CA . GLU A 1 132 ? 30.095 4.409 -6.861 1.00 39.28 132 GLU A CA 1
ATOM 1026 C C . GLU A 1 132 ? 30.860 3.470 -7.794 1.00 39.28 132 GLU A C 1
ATOM 1028 O O . GLU A 1 132 ? 30.931 2.254 -7.607 1.00 39.28 132 GLU A O 1
ATOM 1033 N N . ALA A 1 133 ? 31.304 4.034 -8.912 1.00 46.41 133 ALA A N 1
ATOM 1034 C CA . ALA A 1 133 ? 31.961 3.304 -9.973 1.00 46.41 133 ALA A CA 1
ATOM 1035 C C . ALA A 1 133 ? 33.391 2.960 -9.558 1.00 46.41 133 ALA A C 1
ATOM 1037 O O . ALA A 1 133 ? 34.271 3.785 -9.740 1.00 46.41 133 ALA A O 1
ATOM 1038 N N . GLU A 1 134 ? 33.621 1.742 -9.067 1.00 34.72 134 GLU A N 1
ATOM 1039 C CA . GLU A 1 134 ? 34.959 1.131 -9.053 1.00 34.72 134 GLU A CA 1
ATOM 1040 C C . GLU A 1 134 ? 34.892 -0.393 -8.863 1.00 34.72 134 GLU A C 1
ATOM 1042 O O . GLU A 1 134 ? 35.531 -0.986 -8.006 1.00 34.72 134 GLU A O 1
ATOM 1047 N N . SER A 1 135 ? 34.075 -1.064 -9.676 1.00 33.88 135 SER A N 1
ATOM 1048 C CA . SER A 1 135 ? 34.186 -2.504 -9.959 1.00 33.88 135 SER A CA 1
ATOM 1049 C C . SER A 1 135 ? 33.379 -2.802 -11.214 1.00 33.88 135 SER A C 1
ATOM 1051 O O . SER A 1 135 ? 32.171 -3.031 -11.178 1.00 33.88 135 SER A O 1
ATOM 1053 N N . GLY A 1 136 ? 34.047 -2.711 -12.362 1.00 39.91 136 GLY A N 1
ATOM 1054 C CA . GLY A 1 136 ? 33.478 -3.154 -13.624 1.00 39.91 136 GLY A CA 1
ATOM 1055 C C . GLY A 1 136 ? 33.092 -4.634 -13.575 1.00 39.91 136 GLY A C 1
ATOM 1056 O O . GLY A 1 136 ? 33.656 -5.407 -12.807 1.00 39.91 136 GLY A O 1
ATOM 1057 N N . VAL A 1 137 ? 32.200 -4.996 -14.503 1.00 39.50 137 VAL A N 1
ATOM 1058 C CA . VAL A 1 137 ? 31.763 -6.354 -14.879 1.00 39.50 137 VAL A CA 1
ATOM 1059 C C . VAL A 1 137 ? 30.392 -6.760 -14.284 1.00 39.50 137 VAL A C 1
ATOM 1061 O O . VAL A 1 137 ? 30.290 -7.371 -13.233 1.00 39.50 137 VAL A O 1
ATOM 1064 N N . GLN A 1 138 ? 29.338 -6.453 -15.072 1.00 39.12 138 GLN A N 1
ATOM 1065 C CA . GLN A 1 138 ? 27.997 -7.094 -15.188 1.00 39.12 138 GLN A CA 1
ATOM 1066 C C . GLN A 1 138 ? 26.712 -6.335 -14.781 1.00 39.12 138 GLN A C 1
ATOM 1068 O O . GLN A 1 138 ? 25.628 -6.782 -15.155 1.00 39.12 138 GLN A O 1
ATOM 1073 N N . GLY A 1 139 ? 26.765 -5.166 -14.136 1.00 45.69 139 GLY A N 1
ATOM 1074 C CA . GLY A 1 139 ? 25.545 -4.534 -13.590 1.00 45.69 139 GLY A CA 1
ATOM 1075 C C . GLY A 1 139 ? 24.683 -3.701 -14.556 1.00 45.69 139 GLY A C 1
ATOM 1076 O O . GLY A 1 139 ? 23.473 -3.893 -14.633 1.00 45.69 139 GLY A O 1
ATOM 1077 N N . THR A 1 140 ? 25.267 -2.748 -15.287 1.00 46.03 140 THR A N 1
ATOM 1078 C CA . THR A 1 140 ? 24.518 -1.662 -15.965 1.00 46.03 140 THR A CA 1
ATOM 1079 C C . THR A 1 140 ? 24.187 -1.923 -17.437 1.00 46.03 140 THR A C 1
ATOM 1081 O O . THR A 1 140 ? 23.151 -1.461 -17.914 1.00 46.03 140 THR A O 1
ATOM 1084 N N . GLY A 1 141 ? 25.006 -2.701 -18.156 1.00 46.84 141 GLY A N 1
ATOM 1085 C CA . GLY A 1 141 ? 24.775 -3.013 -19.577 1.00 46.84 141 GLY A CA 1
ATOM 1086 C C . GLY A 1 141 ? 23.523 -3.866 -19.828 1.00 46.84 141 GLY A C 1
ATOM 1087 O O . GLY A 1 141 ? 22.803 -3.650 -20.797 1.00 46.84 141 GLY A O 1
ATOM 1088 N N . ASN A 1 142 ? 23.191 -4.763 -18.895 1.00 68.44 142 ASN A N 1
ATOM 1089 C CA . ASN A 1 142 ? 22.073 -5.704 -19.028 1.00 68.44 142 ASN A CA 1
ATOM 1090 C C . ASN A 1 142 ? 20.698 -5.008 -18.930 1.00 68.44 142 ASN A C 1
ATOM 1092 O O . ASN A 1 142 ? 19.722 -5.421 -19.554 1.00 68.44 142 ASN A O 1
ATOM 1096 N N . TRP A 1 143 ? 20.594 -3.915 -18.167 1.00 71.81 143 TRP A N 1
ATOM 1097 C CA . TRP A 1 143 ? 19.311 -3.236 -17.963 1.00 71.81 143 TRP A CA 1
ATOM 1098 C C . TRP A 1 143 ? 18.865 -2.427 -19.175 1.00 71.81 143 TRP A C 1
ATOM 1100 O O . TRP A 1 143 ? 17.677 -2.434 -19.487 1.00 71.81 143 TRP A O 1
ATOM 1110 N N . LEU A 1 144 ? 19.785 -1.773 -19.887 1.00 77.69 144 LEU A N 1
ATOM 1111 C CA . LEU A 1 144 ? 19.443 -0.976 -21.070 1.00 77.69 144 LEU A CA 1
ATOM 1112 C C . LEU A 1 144 ? 18.886 -1.847 -22.201 1.00 77.69 144 LEU A C 1
ATOM 1114 O O . LEU A 1 144 ? 17.878 -1.483 -22.810 1.00 77.69 144 LEU A O 1
ATOM 1118 N N . GLU A 1 145 ? 19.482 -3.020 -22.422 1.00 74.12 145 GLU A N 1
ATOM 1119 C CA . GLU A 1 145 ? 19.008 -4.011 -23.394 1.00 74.12 145 GLU A CA 1
ATOM 1120 C C . GLU A 1 145 ? 17.632 -4.564 -23.005 1.00 74.12 145 GLU A C 1
ATOM 1122 O O . GLU A 1 145 ? 16.712 -4.603 -23.826 1.00 74.12 145 GLU A O 1
ATOM 1127 N N . ARG A 1 146 ? 17.432 -4.902 -21.724 1.00 74.75 146 ARG A N 1
ATOM 1128 C CA . ARG A 1 146 ? 16.126 -5.362 -21.228 1.00 74.75 146 ARG A CA 1
ATOM 1129 C C . ARG A 1 146 ? 15.055 -4.271 -21.301 1.00 74.75 146 ARG A C 1
ATOM 1131 O O . ARG A 1 146 ? 13.905 -4.566 -21.614 1.00 74.75 146 ARG A O 1
ATOM 1138 N N . ILE A 1 147 ? 15.401 -3.008 -21.044 1.00 79.75 147 ILE A N 1
ATOM 1139 C CA . ILE A 1 147 ? 14.487 -1.867 -21.214 1.00 79.75 147 ILE A CA 1
ATOM 1140 C C . ILE A 1 147 ? 14.122 -1.704 -22.689 1.00 79.75 147 ILE A C 1
ATOM 1142 O O . ILE A 1 147 ? 12.941 -1.531 -22.994 1.00 79.75 147 ILE A O 1
ATOM 1146 N N . ALA A 1 148 ? 15.099 -1.806 -23.597 1.00 78.44 148 ALA A N 1
ATOM 1147 C CA . ALA A 1 148 ? 14.867 -1.724 -25.037 1.00 78.44 148 ALA A CA 1
ATOM 1148 C C . ALA A 1 148 ? 13.908 -2.823 -25.522 1.00 78.44 148 ALA A C 1
ATOM 1150 O O . ALA A 1 148 ? 12.962 -2.529 -26.245 1.00 78.44 148 ALA A O 1
ATOM 1151 N N . ALA A 1 149 ? 14.079 -4.060 -25.050 1.00 77.62 149 ALA A N 1
ATOM 1152 C CA . ALA A 1 149 ? 13.210 -5.178 -25.416 1.00 77.62 149 ALA A CA 1
ATOM 1153 C C . ALA A 1 149 ? 11.753 -5.009 -24.935 1.00 77.62 149 ALA A C 1
ATOM 1155 O O . ALA A 1 149 ? 10.818 -5.521 -25.553 1.00 77.62 149 ALA A O 1
ATOM 1156 N N . VAL A 1 150 ? 11.540 -4.305 -23.819 1.00 76.75 150 VAL A N 1
ATOM 1157 C CA . VAL A 1 150 ? 10.228 -4.207 -23.158 1.00 76.75 150 VAL A CA 1
ATOM 1158 C C . VAL A 1 150 ? 9.476 -2.928 -23.531 1.00 76.75 150 VAL A C 1
ATOM 1160 O O . VAL A 1 150 ? 8.242 -2.938 -23.579 1.00 76.75 150 VAL A O 1
ATOM 1163 N N . LYS A 1 151 ? 10.185 -1.823 -23.800 1.00 80.00 151 LYS A N 1
ATOM 1164 C CA . LYS A 1 151 ? 9.561 -0.510 -24.032 1.00 80.00 151 LYS A CA 1
ATOM 1165 C C . LYS A 1 151 ? 8.660 -0.474 -25.267 1.00 80.00 151 LYS A C 1
ATOM 1167 O O . LYS A 1 151 ? 7.680 0.260 -25.240 1.00 80.00 151 LYS A O 1
ATOM 1172 N N . GLU A 1 152 ? 8.917 -1.307 -26.280 1.00 75.00 152 GLU A N 1
ATOM 1173 C CA . GLU A 1 152 ? 8.117 -1.394 -27.518 1.00 75.00 152 GLU A CA 1
ATOM 1174 C C . GLU A 1 152 ? 6.628 -1.671 -27.263 1.00 75.00 152 GLU A C 1
ATOM 1176 O O . GLU A 1 152 ? 5.755 -1.228 -28.009 1.00 75.00 152 GLU A O 1
ATOM 1181 N N . LYS A 1 153 ? 6.317 -2.367 -26.164 1.00 73.50 153 LYS A N 1
ATOM 1182 C CA . LYS A 1 153 ? 4.947 -2.728 -25.768 1.00 73.50 153 LYS A CA 1
ATOM 1183 C C . LYS A 1 153 ? 4.353 -1.781 -24.720 1.00 73.50 153 LYS A C 1
ATOM 1185 O O . LYS A 1 153 ? 3.306 -2.081 -24.148 1.00 73.50 153 LYS A O 1
ATOM 1190 N N . LEU A 1 154 ? 5.028 -0.673 -24.412 1.00 77.88 154 LEU A N 1
ATOM 1191 C CA . LEU A 1 154 ? 4.686 0.229 -23.313 1.00 77.88 154 LEU A CA 1
ATOM 1192 C C . LEU A 1 154 ? 4.532 1.686 -23.782 1.00 77.88 154 LEU A C 1
ATOM 1194 O O . LEU A 1 154 ? 4.997 2.055 -24.861 1.00 77.88 154 LEU A O 1
ATOM 1198 N N . PRO A 1 155 ? 3.913 2.558 -22.960 1.00 74.31 155 PRO A N 1
ATOM 1199 C CA . PRO A 1 155 ? 3.743 3.977 -23.289 1.00 74.31 155 PRO A CA 1
ATOM 1200 C C . PRO A 1 155 ? 5.058 4.730 -23.549 1.00 74.31 155 PRO A C 1
ATOM 1202 O O . PRO A 1 155 ? 5.051 5.782 -24.179 1.00 74.31 155 PRO A O 1
ATOM 1205 N N . CYS A 1 156 ? 6.190 4.198 -23.083 1.00 73.44 156 CYS A N 1
ATOM 1206 C CA . CYS A 1 156 ? 7.524 4.765 -23.264 1.00 73.44 156 CYS A CA 1
ATOM 1207 C C . CYS A 1 156 ? 8.258 4.298 -24.539 1.00 73.44 156 CYS A C 1
ATOM 1209 O O . CYS A 1 156 ? 9.452 4.560 -24.656 1.00 73.44 156 CYS A O 1
ATOM 1211 N N . LYS A 1 157 ? 7.579 3.640 -25.494 1.00 78.62 157 LYS A N 1
ATOM 1212 C CA . LYS A 1 157 ? 8.194 3.068 -26.711 1.00 78.62 157 LYS A CA 1
ATOM 1213 C C . LYS A 1 157 ? 9.125 4.013 -27.485 1.00 78.62 157 LYS A C 1
ATOM 1215 O O . LYS A 1 157 ? 10.184 3.594 -27.928 1.00 78.62 157 LYS A O 1
ATOM 1220 N N . GLY A 1 158 ? 8.772 5.297 -27.594 1.00 74.81 158 GLY A N 1
ATOM 1221 C CA . GLY A 1 158 ? 9.537 6.289 -28.363 1.00 74.81 158 GLY A CA 1
ATOM 1222 C C . GLY A 1 158 ? 10.720 6.923 -27.625 1.00 74.81 158 GLY A C 1
ATOM 1223 O O . GLY A 1 158 ? 11.329 7.846 -28.151 1.00 74.81 158 GLY A O 1
ATOM 1224 N N . LEU A 1 159 ? 11.020 6.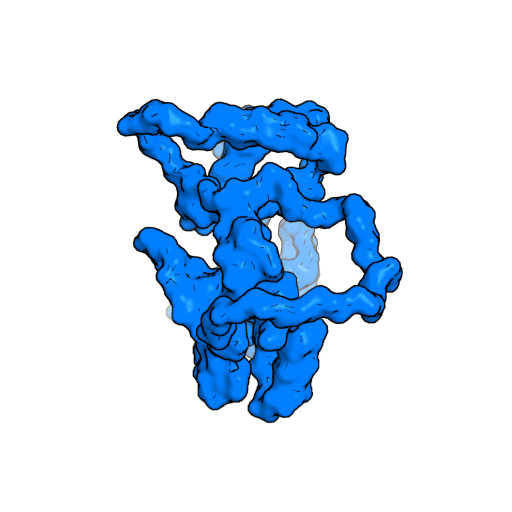494 -26.397 1.00 78.31 159 LEU A N 1
ATOM 1225 C CA . LEU A 1 159 ? 12.050 7.112 -25.562 1.00 78.31 159 LEU A CA 1
ATOM 1226 C C . LEU A 1 159 ? 13.336 6.297 -25.563 1.00 78.31 159 LEU A C 1
ATOM 1228 O O . LEU A 1 159 ? 13.311 5.066 -25.635 1.00 78.31 159 LEU A O 1
ATOM 1232 N N . ASP A 1 160 ? 14.468 6.984 -25.433 1.00 81.69 160 ASP A N 1
ATOM 1233 C CA . ASP A 1 160 ? 15.757 6.325 -25.256 1.00 81.69 160 ASP A CA 1
ATOM 1234 C C . ASP A 1 160 ? 15.759 5.487 -23.963 1.00 81.69 160 ASP A C 1
ATOM 1236 O O . ASP A 1 160 ? 15.322 5.932 -22.896 1.00 81.69 160 ASP A O 1
ATOM 1240 N N . SER A 1 161 ? 16.246 4.250 -24.062 1.00 80.69 161 SER A N 1
ATOM 1241 C CA . SER A 1 161 ? 16.323 3.308 -22.942 1.00 80.69 161 SER A CA 1
ATOM 1242 C C . SER A 1 161 ? 17.209 3.856 -21.822 1.00 80.69 161 SER A C 1
ATOM 1244 O O . SER A 1 161 ? 16.904 3.654 -20.645 1.00 80.69 161 SER A O 1
ATOM 1246 N N . ARG A 1 162 ? 18.253 4.618 -22.180 1.00 80.31 162 ARG A N 1
ATOM 1247 C CA . ARG A 1 162 ? 19.122 5.308 -21.220 1.00 80.31 162 ARG A CA 1
ATOM 1248 C C . ARG A 1 162 ? 18.377 6.400 -20.460 1.00 80.31 162 ARG A C 1
ATOM 1250 O O . ARG A 1 162 ? 18.460 6.456 -19.238 1.00 80.31 162 ARG A O 1
ATOM 1257 N N . HIS A 1 163 ? 17.560 7.186 -21.156 1.00 80.38 163 HIS A N 1
ATOM 1258 C CA . HIS A 1 163 ? 16.728 8.212 -20.528 1.00 80.38 163 HIS A CA 1
ATOM 1259 C C . HIS A 1 163 ? 15.703 7.622 -19.543 1.00 80.38 163 HIS A C 1
ATOM 1261 O O . HIS A 1 163 ? 15.474 8.172 -18.463 1.00 80.38 163 HIS A O 1
ATOM 1267 N N . ILE A 1 164 ? 15.089 6.484 -19.889 1.00 82.12 164 ILE A N 1
ATOM 1268 C CA . ILE A 1 164 ? 14.172 5.762 -18.991 1.00 82.12 164 ILE A CA 1
ATOM 1269 C C . ILE A 1 164 ? 14.912 5.304 -17.728 1.00 82.12 164 ILE A C 1
ATOM 1271 O O . ILE A 1 164 ? 14.396 5.478 -16.621 1.00 82.12 164 ILE A O 1
ATOM 1275 N N . TRP A 1 165 ? 16.113 4.748 -17.894 1.00 84.25 165 TRP A N 1
ATOM 1276 C CA . TRP A 1 165 ? 16.946 4.259 -16.799 1.00 84.25 165 TRP A CA 1
ATOM 1277 C C . TRP A 1 165 ? 17.390 5.379 -15.853 1.00 84.25 165 TRP A C 1
ATOM 1279 O O . TRP A 1 165 ? 17.158 5.293 -14.650 1.00 84.25 165 TRP A O 1
ATOM 1289 N N . GLU A 1 166 ? 17.932 6.474 -16.383 1.00 80.62 166 GLU A N 1
ATOM 1290 C CA . GLU A 1 166 ? 18.395 7.615 -15.584 1.00 80.62 166 GLU A CA 1
ATOM 1291 C C . GLU A 1 166 ? 17.249 8.254 -14.787 1.00 80.62 166 GLU A C 1
ATOM 1293 O O . GLU A 1 166 ? 17.393 8.544 -13.598 1.00 80.62 166 GLU A O 1
ATOM 1298 N N . ARG A 1 167 ? 16.061 8.399 -15.392 1.00 82.81 167 ARG A N 1
ATOM 1299 C CA . ARG A 1 167 ? 14.880 8.901 -14.672 1.00 82.81 167 ARG A CA 1
ATOM 1300 C C . ARG A 1 167 ? 14.385 7.945 -13.599 1.00 82.81 167 ARG A C 1
ATOM 1302 O O . ARG A 1 167 ? 13.876 8.409 -12.579 1.00 82.81 167 ARG A O 1
ATOM 1309 N N . PHE A 1 168 ? 14.500 6.639 -13.821 1.00 84.25 168 PHE A N 1
ATOM 1310 C CA . PHE A 1 168 ? 14.173 5.641 -12.811 1.00 84.25 168 PHE A CA 1
ATOM 1311 C C . PHE A 1 168 ? 15.140 5.723 -11.625 1.00 84.25 168 PHE A C 1
ATOM 1313 O O . PHE A 1 168 ? 14.682 5.752 -10.483 1.00 84.25 168 PHE A O 1
ATOM 1320 N N . LEU A 1 169 ? 16.448 5.837 -11.874 1.00 80.62 169 LEU A N 1
ATOM 1321 C CA . LEU A 1 169 ? 17.447 6.023 -10.818 1.00 80.62 169 LEU A CA 1
ATOM 1322 C C . LEU A 1 169 ? 17.180 7.312 -10.030 1.00 80.62 169 LEU A C 1
ATOM 1324 O O . LEU A 1 169 ? 16.981 7.250 -8.820 1.00 80.62 169 LEU A O 1
ATOM 1328 N N . ALA A 1 170 ? 17.042 8.454 -10.709 1.00 77.19 170 ALA A N 1
ATOM 1329 C CA . ALA A 1 170 ? 16.786 9.744 -10.065 1.00 77.19 170 ALA A CA 1
ATOM 1330 C C . ALA A 1 170 ? 15.480 9.759 -9.244 1.00 77.19 170 ALA A C 1
ATOM 1332 O O . ALA A 1 170 ? 15.429 10.323 -8.150 1.00 77.19 170 ALA A O 1
ATOM 1333 N N . PHE A 1 171 ? 14.416 9.109 -9.735 1.00 81.50 171 PHE A N 1
ATOM 1334 C CA . PHE A 1 171 ? 13.140 8.992 -9.019 1.00 81.50 171 PHE A CA 1
ATOM 1335 C C . PHE A 1 171 ? 13.270 8.240 -7.687 1.00 81.50 171 PHE A C 1
ATOM 1337 O O . PHE A 1 171 ? 12.589 8.594 -6.717 1.00 81.50 171 PHE A O 1
ATOM 1344 N N . ASN A 1 172 ? 14.111 7.204 -7.662 1.00 81.56 172 ASN A N 1
ATOM 1345 C CA . ASN A 1 172 ? 14.359 6.366 -6.493 1.00 81.56 172 ASN A CA 1
ATOM 1346 C C . ASN A 1 172 ? 15.375 7.014 -5.538 1.00 81.56 172 ASN A C 1
ATOM 1348 O O . ASN A 1 172 ? 15.123 7.042 -4.336 1.00 81.56 172 ASN A O 1
ATOM 1352 N N . GLN A 1 173 ? 16.432 7.649 -6.058 1.00 76.88 173 GLN A N 1
ATOM 1353 C CA . GLN A 1 173 ? 17.397 8.430 -5.267 1.00 76.88 173 GLN A CA 1
ATOM 1354 C C . GLN A 1 173 ? 16.722 9.581 -4.520 1.00 76.88 173 GLN A C 1
ATOM 1356 O O . GLN A 1 173 ? 16.905 9.725 -3.315 1.00 76.88 173 GLN A O 1
ATOM 1361 N N . ALA A 1 174 ? 15.850 10.344 -5.189 1.00 70.75 174 ALA A N 1
ATOM 1362 C CA . ALA A 1 174 ? 15.101 11.435 -4.559 1.00 70.75 174 ALA A CA 1
ATOM 1363 C C . ALA A 1 174 ? 14.180 10.972 -3.411 1.00 70.75 174 ALA A C 1
ATOM 1365 O O . ALA A 1 174 ? 13.725 11.787 -2.613 1.00 70.75 174 ALA A O 1
ATOM 1366 N N . ARG A 1 175 ? 13.882 9.670 -3.336 1.00 76.44 175 ARG A N 1
ATOM 1367 C CA . ARG A 1 175 ? 13.084 9.040 -2.273 1.00 76.44 175 ARG A CA 1
ATOM 1368 C C . ARG A 1 175 ? 13.933 8.267 -1.261 1.00 76.44 175 ARG A C 1
ATOM 1370 O O . ARG A 1 175 ? 13.375 7.620 -0.380 1.00 76.44 175 ARG A O 1
ATOM 1377 N N . GLY A 1 176 ? 15.259 8.319 -1.386 1.00 72.69 176 GLY A N 1
ATOM 1378 C CA . GLY A 1 176 ? 16.187 7.581 -0.531 1.00 72.69 176 GLY A CA 1
ATOM 1379 C C . GLY A 1 176 ? 16.133 6.064 -0.733 1.00 72.69 176 GLY A C 1
ATOM 1380 O O . GLY A 1 176 ? 16.475 5.307 0.172 1.00 72.69 176 GLY A O 1
ATOM 1381 N N . HIS A 1 177 ? 15.663 5.591 -1.891 1.00 75.44 177 HIS A N 1
ATOM 1382 C CA . HIS A 1 177 ? 15.660 4.168 -2.212 1.00 75.44 177 HIS A CA 1
ATOM 1383 C C . HIS A 1 177 ? 17.019 3.768 -2.790 1.00 75.44 177 HIS A C 1
ATOM 1385 O O . HIS A 1 177 ? 17.303 4.034 -3.953 1.00 75.44 177 HIS A O 1
ATOM 1391 N N . LEU A 1 178 ? 17.835 3.101 -1.973 1.00 67.38 178 LEU A N 1
ATOM 1392 C CA . LEU A 1 178 ? 19.172 2.626 -2.355 1.00 67.38 178 LEU A CA 1
ATOM 1393 C C . LEU A 1 178 ? 19.136 1.303 -3.130 1.00 67.38 178 LEU A C 1
ATOM 1395 O O . LEU A 1 178 ? 20.034 1.001 -3.911 1.00 67.38 178 LEU A O 1
ATOM 1399 N N . ARG A 1 179 ? 18.083 0.505 -2.930 1.00 70.25 179 ARG A N 1
ATOM 1400 C CA . ARG A 1 179 ? 17.908 -0.785 -3.593 1.00 70.25 179 ARG A CA 1
ATOM 1401 C C . ARG A 1 179 ? 16.427 -1.067 -3.796 1.00 70.25 179 ARG A C 1
ATOM 1403 O O . ARG A 1 179 ? 15.644 -0.949 -2.855 1.00 70.25 179 ARG A O 1
ATOM 1410 N N . VAL A 1 180 ? 16.038 -1.423 -5.015 1.00 72.69 180 VAL A N 1
ATOM 1411 C CA . VAL A 1 180 ? 14.632 -1.611 -5.397 1.00 72.69 180 VAL A CA 1
ATOM 1412 C C . VAL A 1 180 ? 14.437 -2.918 -6.152 1.00 72.69 180 VAL A C 1
ATOM 1414 O O . VAL A 1 180 ? 15.321 -3.330 -6.902 1.00 72.69 180 VAL A O 1
ATOM 1417 N N . PRO A 1 181 ? 13.284 -3.586 -6.017 1.00 74.94 181 PRO A N 1
ATOM 1418 C CA . PRO A 1 181 ? 13.008 -4.754 -6.831 1.00 74.94 181 PRO A CA 1
ATOM 1419 C C . PRO A 1 181 ? 12.923 -4.391 -8.311 1.00 74.94 181 PRO A C 1
ATOM 1421 O O . PRO A 1 181 ? 12.303 -3.394 -8.684 1.00 74.94 181 PRO A O 1
ATOM 1424 N N . ALA A 1 182 ? 13.466 -5.237 -9.183 1.00 76.00 182 ALA A N 1
ATOM 1425 C CA . ALA A 1 182 ? 13.502 -4.956 -10.614 1.00 76.00 182 ALA A CA 1
ATOM 1426 C C . ALA A 1 182 ? 12.102 -4.819 -11.248 1.00 76.00 182 ALA A C 1
ATOM 1428 O O . ALA A 1 182 ? 11.915 -4.121 -12.245 1.00 76.00 182 ALA A O 1
ATOM 1429 N N . GLY A 1 183 ? 11.076 -5.403 -10.620 1.00 73.75 183 GLY A N 1
ATOM 1430 C CA . GLY A 1 183 ? 9.675 -5.213 -11.005 1.00 73.75 183 GLY A CA 1
ATOM 1431 C C . GLY A 1 183 ? 9.177 -3.763 -10.889 1.00 73.75 183 GLY A C 1
ATOM 1432 O O . GLY A 1 183 ? 8.235 -3.383 -11.590 1.00 73.75 183 GLY A O 1
ATOM 1433 N N . TRP A 1 184 ? 9.818 -2.925 -10.064 1.00 80.56 184 TRP A N 1
ATOM 1434 C CA . TRP A 1 184 ? 9.484 -1.501 -9.948 1.00 80.56 184 TRP A CA 1
ATOM 1435 C C . TRP A 1 184 ? 9.752 -0.747 -11.246 1.00 80.56 184 TRP A C 1
ATOM 1437 O O . TRP A 1 184 ? 8.957 0.118 -11.609 1.00 80.56 184 TRP A O 1
ATOM 1447 N N . LEU A 1 185 ? 10.796 -1.123 -11.988 1.00 82.56 185 LEU A N 1
ATOM 1448 C CA . LEU A 1 185 ? 11.100 -0.552 -13.298 1.00 82.56 185 LEU A CA 1
ATOM 1449 C C . LEU A 1 185 ? 9.959 -0.799 -14.294 1.00 82.56 185 LEU A C 1
ATOM 1451 O O . LEU A 1 185 ? 9.525 0.125 -14.977 1.00 82.56 185 LEU A O 1
ATOM 1455 N N . LEU A 1 186 ? 9.380 -2.006 -14.319 1.00 81.44 186 LEU A N 1
ATOM 1456 C CA . LEU A 1 186 ? 8.219 -2.293 -15.173 1.00 81.44 186 LEU A CA 1
ATOM 1457 C C . LEU A 1 186 ? 7.002 -1.446 -14.778 1.00 81.44 186 LEU A C 1
ATOM 1459 O O . LEU A 1 186 ? 6.281 -0.938 -15.637 1.00 81.44 186 LEU A O 1
ATOM 1463 N N . GLY A 1 187 ? 6.761 -1.295 -13.472 1.00 78.31 187 GLY A N 1
ATOM 1464 C CA . GLY A 1 187 ? 5.702 -0.431 -12.951 1.00 78.31 187 GLY A CA 1
ATOM 1465 C C . GLY A 1 187 ? 5.910 1.038 -13.329 1.00 78.31 187 GLY A C 1
ATOM 1466 O O . GLY A 1 187 ? 4.960 1.714 -13.726 1.00 78.31 187 GLY A O 1
ATOM 1467 N N . PHE A 1 188 ? 7.156 1.501 -13.264 1.00 83.06 188 PHE A N 1
ATOM 1468 C CA . PHE A 1 188 ? 7.576 2.844 -13.642 1.00 83.06 188 PHE A CA 1
ATOM 1469 C C . PHE A 1 188 ? 7.369 3.105 -15.138 1.00 83.06 188 PHE A C 1
ATOM 1471 O O . PHE A 1 188 ? 6.739 4.094 -15.507 1.00 83.06 188 PHE A O 1
ATOM 1478 N N . MET A 1 189 ? 7.790 2.172 -15.997 1.00 84.25 189 MET A N 1
ATOM 1479 C CA . MET A 1 189 ? 7.600 2.249 -17.450 1.00 84.25 189 MET A CA 1
ATOM 1480 C C . MET A 1 189 ? 6.117 2.208 -17.858 1.00 84.25 189 MET A C 1
ATOM 1482 O O . MET A 1 189 ? 5.709 2.907 -18.781 1.00 84.25 189 MET A O 1
ATOM 1486 N N . ARG A 1 190 ? 5.272 1.438 -17.157 1.00 81.56 190 ARG A N 1
ATOM 1487 C CA . ARG A 1 190 ? 3.816 1.397 -17.410 1.00 81.56 190 ARG A CA 1
ATOM 1488 C C . ARG A 1 190 ? 3.102 2.690 -17.052 1.00 81.56 190 ARG A C 1
ATOM 1490 O O . ARG A 1 190 ? 2.165 3.083 -17.735 1.00 81.56 190 ARG A O 1
ATOM 1497 N N . LYS A 1 191 ? 3.523 3.325 -15.960 1.00 77.19 191 LYS A N 1
ATOM 1498 C CA . LYS A 1 191 ? 2.966 4.598 -15.487 1.00 77.19 191 LYS A CA 1
ATOM 1499 C C . LYS A 1 191 ? 3.631 5.802 -16.156 1.00 77.19 191 LYS A C 1
ATOM 1501 O O . LYS A 1 191 ? 3.390 6.933 -15.729 1.00 77.19 191 LYS A O 1
ATOM 1506 N N . TRP A 1 192 ? 4.462 5.575 -17.177 1.00 79.56 192 TRP A N 1
ATOM 1507 C CA . TRP A 1 192 ? 5.149 6.643 -17.878 1.00 79.56 192 TRP A CA 1
ATOM 1508 C C . TRP A 1 192 ? 4.130 7.584 -18.518 1.00 79.56 192 TRP A C 1
ATOM 1510 O O . TRP A 1 192 ? 3.389 7.212 -19.427 1.00 79.56 192 TRP A O 1
ATOM 1520 N N . ARG A 1 193 ? 4.067 8.819 -18.015 1.00 67.38 193 ARG A N 1
ATOM 1521 C CA . ARG A 1 193 ? 3.173 9.842 -18.554 1.00 67.38 193 ARG A CA 1
ATOM 1522 C C . ARG A 1 193 ? 3.807 10.401 -19.820 1.00 67.38 193 ARG A C 1
ATOM 1524 O O . ARG A 1 193 ? 4.783 11.145 -19.737 1.00 67.38 193 ARG A O 1
ATOM 1531 N N . VAL A 1 194 ? 3.246 10.062 -20.978 1.00 54.59 194 VAL A N 1
ATOM 1532 C CA . VAL A 1 194 ? 3.523 10.769 -22.233 1.00 54.59 194 VAL A CA 1
ATOM 1533 C C . VAL A 1 194 ? 2.895 12.153 -22.096 1.00 54.59 194 VAL A C 1
ATOM 1535 O O . VAL A 1 194 ? 1.711 12.349 -22.353 1.00 54.59 194 VAL A O 1
ATOM 1538 N N . ARG A 1 195 ? 3.656 13.108 -21.562 1.00 43.22 195 ARG A N 1
ATOM 1539 C CA . ARG A 1 195 ? 3.264 14.515 -21.589 1.00 43.22 195 ARG A CA 1
ATOM 1540 C C . ARG A 1 195 ? 3.569 15.005 -23.011 1.00 43.22 195 ARG A C 1
ATOM 1542 O O . ARG A 1 195 ? 4.714 14.834 -23.426 1.00 43.22 195 ARG A O 1
ATOM 1549 N N . PRO A 1 196 ? 2.601 15.546 -23.769 1.00 39.03 196 PRO A N 1
ATOM 1550 C CA . PRO A 1 196 ? 2.888 16.092 -25.088 1.00 39.03 196 PRO A CA 1
ATOM 1551 C C . PRO A 1 196 ? 3.948 17.192 -24.972 1.00 39.03 196 PRO A C 1
ATOM 1553 O O . PRO A 1 196 ? 3.960 17.976 -24.021 1.00 39.03 196 PRO A O 1
ATOM 1556 N N . GLU A 1 197 ? 4.848 17.209 -25.947 1.00 38.47 197 GLU A N 1
ATOM 1557 C CA . GLU A 1 197 ? 6.101 17.971 -25.991 1.00 38.47 197 GLU A CA 1
ATOM 1558 C C . GLU A 1 197 ? 5.929 19.504 -25.960 1.00 38.47 197 GLU A C 1
ATOM 1560 O O . GLU A 1 197 ? 6.895 20.238 -25.790 1.00 38.47 197 GLU A O 1
ATOM 1565 N N . ALA A 1 198 ? 4.688 19.996 -25.983 1.00 35.81 198 ALA A N 1
ATOM 1566 C CA . ALA A 1 198 ? 4.334 21.405 -25.800 1.00 35.81 198 ALA A CA 1
ATOM 1567 C C . ALA A 1 198 ? 4.566 21.945 -24.369 1.00 35.81 198 ALA A C 1
ATOM 1569 O O . ALA A 1 198 ? 4.331 23.119 -24.108 1.00 35.81 198 ALA A O 1
ATOM 1570 N N . ALA A 1 199 ? 5.021 21.108 -23.430 1.00 40.28 199 ALA A N 1
ATOM 1571 C CA . ALA A 1 199 ? 5.431 21.528 -22.087 1.00 40.28 199 ALA A CA 1
ATOM 1572 C C . ALA A 1 199 ? 6.954 21.436 -21.864 1.00 40.28 199 ALA A C 1
ATOM 1574 O O . ALA A 1 199 ? 7.399 21.309 -20.719 1.00 40.28 199 ALA A O 1
ATOM 1575 N N . ARG A 1 200 ? 7.758 21.478 -22.938 1.00 39.31 200 ARG A N 1
ATOM 1576 C CA . ARG A 1 200 ? 9.184 21.818 -22.847 1.00 39.31 200 ARG A CA 1
ATOM 1577 C C . ARG A 1 200 ? 9.292 23.306 -22.504 1.00 39.31 200 ARG A C 1
ATOM 1579 O O . ARG A 1 200 ? 9.379 24.156 -23.376 1.00 39.31 200 ARG A O 1
ATOM 1586 N N . SER A 1 201 ? 9.257 23.625 -21.215 1.00 36.66 201 SER A N 1
ATOM 1587 C CA . SER A 1 201 ? 9.923 24.838 -20.754 1.00 36.66 201 SER A CA 1
ATOM 1588 C C . SER A 1 201 ? 11.419 24.547 -20.800 1.00 36.66 201 SER A C 1
ATOM 1590 O O . SER A 1 201 ? 11.906 23.678 -20.074 1.00 36.66 201 SER A O 1
ATOM 1592 N N . GLU A 1 202 ? 12.117 25.225 -21.705 1.00 34.91 202 GLU A N 1
ATOM 1593 C CA . GLU A 1 202 ? 13.568 25.397 -21.654 1.00 34.91 202 GLU A CA 1
ATOM 1594 C C . GLU A 1 202 ? 13.990 25.875 -20.250 1.00 34.91 202 GLU A C 1
ATOM 1596 O O . GLU A 1 202 ? 13.164 26.454 -19.531 1.00 34.91 202 GLU A O 1
ATOM 1601 N N . PRO A 1 203 ? 15.237 25.620 -19.812 1.00 36.44 203 PRO A N 1
ATOM 1602 C CA . PRO A 1 203 ? 15.704 26.096 -18.521 1.00 36.44 203 PRO A CA 1
ATOM 1603 C C . PRO A 1 203 ? 15.780 27.621 -18.577 1.00 36.44 203 PRO A C 1
ATOM 1605 O O . PRO A 1 203 ? 16.768 28.189 -19.031 1.00 36.44 203 PRO A O 1
ATOM 1608 N N . ALA A 1 204 ? 14.698 28.272 -18.147 1.00 35.75 204 ALA A N 1
ATOM 1609 C CA . ALA A 1 204 ? 14.635 29.712 -18.031 1.00 35.75 204 ALA A CA 1
ATOM 1610 C C . ALA A 1 204 ? 15.716 30.158 -17.045 1.00 35.75 204 ALA A C 1
ATOM 1612 O O . ALA A 1 204 ? 15.750 29.759 -15.876 1.00 35.75 204 ALA A O 1
ATOM 1613 N N . GLU A 1 205 ? 16.619 30.950 -17.597 1.00 35.97 205 GLU A N 1
ATOM 1614 C CA . GLU A 1 205 ? 17.671 31.707 -16.956 1.00 35.97 205 GLU A CA 1
ATOM 1615 C C . GLU A 1 205 ? 17.201 32.311 -15.623 1.00 35.97 205 GLU A C 1
ATOM 1617 O O . GLU A 1 205 ? 16.078 32.806 -15.491 1.00 35.97 205 GLU A O 1
ATOM 1622 N N . LYS A 1 206 ? 18.064 32.223 -14.603 1.00 43.97 206 LYS A N 1
ATOM 1623 C CA . LYS A 1 206 ? 17.816 32.736 -13.251 1.00 43.97 206 LYS A CA 1
ATOM 1624 C C . LYS A 1 206 ? 17.577 34.247 -13.293 1.00 43.97 206 LYS A C 1
ATOM 1626 O O . LYS A 1 206 ? 18.513 35.025 -13.143 1.00 43.97 206 LYS A O 1
ATOM 1631 N N . VAL A 1 207 ? 16.320 34.659 -13.389 1.00 37.81 207 VAL A N 1
ATOM 1632 C CA . VAL A 1 207 ? 15.901 36.006 -12.997 1.00 37.81 207 VAL A CA 1
ATOM 1633 C C . VAL A 1 207 ? 15.368 35.913 -11.565 1.00 37.81 207 VAL A C 1
ATOM 1635 O O . VAL A 1 207 ? 14.440 35.134 -11.320 1.00 37.81 207 VAL A O 1
ATOM 1638 N N . PRO A 1 208 ? 15.934 36.644 -10.587 1.00 46.78 208 PRO A N 1
ATOM 1639 C CA . PRO 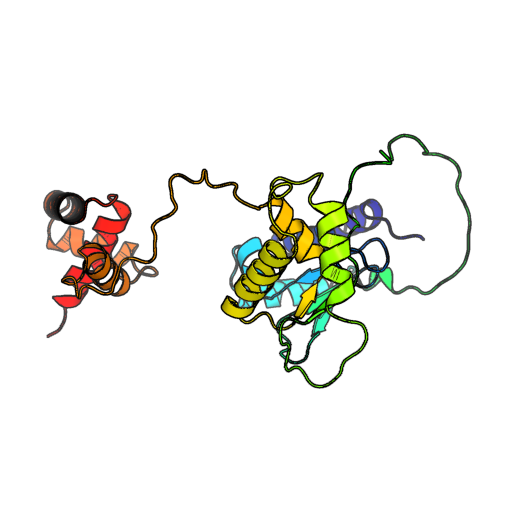A 1 208 ? 15.425 36.636 -9.224 1.00 46.78 208 PRO A CA 1
ATOM 1640 C C . PRO A 1 208 ?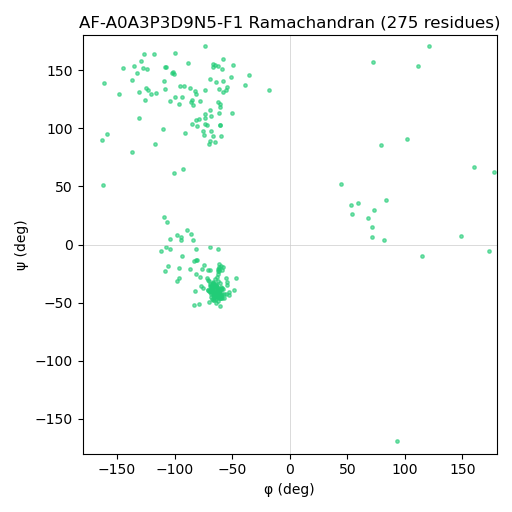 14.056 37.324 -9.226 1.00 46.78 208 PRO A C 1
ATOM 1642 O O . PRO A 1 208 ? 13.953 38.547 -9.241 1.00 46.78 208 PRO A O 1
ATOM 1645 N N . SER A 1 209 ? 12.989 36.528 -9.273 1.00 44.59 209 SER A N 1
ATOM 1646 C CA . SER A 1 209 ? 11.620 37.028 -9.214 1.00 44.59 209 SER A CA 1
ATOM 1647 C C . SER A 1 209 ? 11.139 37.050 -7.765 1.00 44.59 209 SER A C 1
ATOM 1649 O O . SER A 1 209 ? 11.398 36.129 -6.988 1.00 44.59 209 SER A O 1
ATOM 1651 N N . LEU A 1 210 ? 10.468 38.150 -7.410 1.00 50.00 210 LEU A N 1
ATOM 1652 C CA . LEU A 1 210 ? 9.721 38.372 -6.167 1.00 50.00 210 LEU A CA 1
ATOM 1653 C C . LEU A 1 210 ? 9.024 37.086 -5.686 1.00 50.00 210 LEU A C 1
ATOM 1655 O O . LEU A 1 210 ? 8.572 36.312 -6.536 1.00 50.00 210 LEU A O 1
ATOM 1659 N N . PRO A 1 211 ? 8.894 36.854 -4.361 1.00 54.31 211 PRO A N 1
ATOM 1660 C CA . PRO A 1 211 ? 8.308 35.625 -3.838 1.00 54.31 211 PRO A CA 1
ATOM 1661 C C . PRO A 1 211 ? 6.972 35.376 -4.532 1.00 54.31 211 PRO A C 1
ATOM 1663 O O . PRO A 1 211 ? 6.036 36.167 -4.420 1.00 54.31 211 PRO A O 1
ATOM 1666 N N . SER A 1 212 ? 6.913 34.303 -5.322 1.00 69.75 212 SER A N 1
ATOM 1667 C CA . SER A 1 212 ? 5.727 33.979 -6.102 1.00 69.75 212 SER A CA 1
ATOM 1668 C C . SER A 1 212 ? 4.550 33.910 -5.132 1.00 69.75 212 SER A C 1
ATOM 1670 O O . SER A 1 212 ? 4.685 33.302 -4.070 1.00 69.75 212 SER A O 1
ATOM 1672 N N . ARG A 1 213 ? 3.391 34.495 -5.465 1.00 72.69 213 ARG A N 1
ATOM 1673 C CA . ARG A 1 213 ? 2.178 34.454 -4.610 1.00 72.69 213 ARG A CA 1
ATOM 1674 C C . ARG A 1 213 ? 1.879 33.043 -4.077 1.00 72.69 213 ARG A C 1
ATOM 1676 O O . ARG A 1 213 ? 1.356 32.862 -2.985 1.00 72.69 213 ARG A O 1
ATOM 1683 N N . GLN A 1 214 ? 2.278 32.028 -4.833 1.00 73.75 214 GLN A N 1
ATOM 1684 C CA . GLN A 1 214 ? 2.185 30.616 -4.486 1.00 73.75 214 GLN A CA 1
ATOM 1685 C C . GLN A 1 214 ? 3.082 30.188 -3.307 1.00 73.75 214 GLN A C 1
ATOM 1687 O O . GLN A 1 214 ? 2.664 29.363 -2.499 1.00 73.75 214 GLN A O 1
ATOM 1692 N N . LEU A 1 215 ? 4.277 30.767 -3.167 1.00 78.19 215 LEU A N 1
ATOM 1693 C CA . LEU A 1 215 ? 5.175 30.550 -2.032 1.00 78.19 215 LEU A CA 1
ATOM 1694 C C . LEU A 1 215 ? 4.627 31.203 -0.756 1.00 78.19 2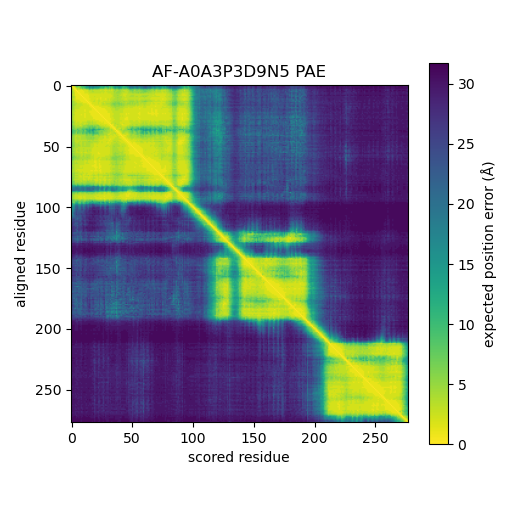15 LEU A C 1
ATOM 1696 O O . LEU A 1 215 ? 4.702 30.613 0.319 1.00 78.19 215 LEU A O 1
ATOM 1700 N N . GLU A 1 216 ? 4.038 32.397 -0.863 1.00 81.12 216 GLU A N 1
ATOM 1701 C CA . GLU A 1 216 ? 3.336 33.030 0.263 1.00 81.12 216 GLU A CA 1
ATOM 1702 C C . GLU A 1 216 ? 2.135 32.194 0.721 1.00 81.12 216 GLU A C 1
ATOM 1704 O O . GLU A 1 216 ? 1.979 31.953 1.919 1.00 81.12 216 GLU A O 1
ATOM 1709 N N . LEU A 1 217 ? 1.342 31.672 -0.222 1.00 82.50 217 LEU A N 1
ATOM 1710 C CA . LEU A 1 217 ? 0.233 30.769 0.083 1.00 82.50 217 LEU A CA 1
ATOM 1711 C C . LEU A 1 217 ? 0.723 29.507 0.811 1.00 82.50 217 LEU A C 1
ATOM 1713 O O . LEU A 1 217 ? 0.150 29.122 1.828 1.00 82.50 217 LEU A O 1
ATOM 1717 N N . GLN A 1 218 ? 1.804 28.883 0.335 1.00 83.38 218 GLN A N 1
ATOM 1718 C CA . GLN A 1 218 ? 2.389 27.707 0.987 1.00 83.38 218 GLN A CA 1
ATOM 1719 C C . GLN A 1 218 ? 2.900 28.017 2.399 1.00 83.38 218 GLN A C 1
ATOM 1721 O O . GLN A 1 218 ? 2.687 27.213 3.303 1.00 83.38 218 GLN A O 1
ATOM 1726 N N . LYS A 1 219 ? 3.510 29.190 2.619 1.00 83.94 219 LYS A N 1
ATOM 1727 C CA . LYS A 1 219 ? 3.948 29.634 3.953 1.00 83.94 219 LYS A CA 1
ATOM 1728 C C . LYS A 1 219 ? 2.777 29.825 4.916 1.00 83.94 219 LYS A C 1
ATOM 1730 O O . LYS A 1 219 ? 2.911 29.488 6.088 1.00 83.94 219 LYS A O 1
ATOM 1735 N N . LEU A 1 220 ? 1.645 30.353 4.447 1.00 84.00 220 LEU A N 1
ATOM 1736 C CA . LEU A 1 220 ? 0.437 30.487 5.266 1.00 84.00 220 LEU A CA 1
ATOM 1737 C C . LEU A 1 220 ? -0.170 29.119 5.585 1.00 84.00 220 LEU A C 1
ATOM 1739 O O . LEU A 1 220 ? -0.460 28.838 6.740 1.00 84.00 220 LEU A O 1
ATOM 1743 N N . ILE A 1 221 ? -0.287 28.233 4.595 1.00 84.75 221 ILE A N 1
ATOM 1744 C CA . ILE A 1 221 ? -0.826 26.880 4.798 1.00 84.75 221 ILE A CA 1
ATOM 1745 C C . ILE A 1 221 ? 0.060 26.063 5.748 1.00 84.75 221 ILE A C 1
ATOM 1747 O O . ILE A 1 221 ? -0.464 25.358 6.603 1.00 84.75 221 ILE A O 1
ATOM 1751 N N . ALA A 1 222 ? 1.387 26.185 5.651 1.00 81.31 222 ALA A N 1
ATOM 1752 C CA . ALA A 1 222 ? 2.323 25.479 6.528 1.00 81.31 222 ALA A CA 1
ATOM 1753 C C . ALA A 1 222 ? 2.185 25.874 8.008 1.00 81.31 222 ALA A C 1
ATOM 1755 O O . ALA A 1 222 ? 2.514 25.082 8.885 1.00 81.31 222 ALA A O 1
ATOM 1756 N N . LYS A 1 223 ? 1.687 27.085 8.290 1.00 80.31 223 LYS A N 1
ATOM 1757 C CA . LYS A 1 223 ? 1.406 27.556 9.654 1.00 80.31 223 LYS A CA 1
ATOM 1758 C C . LYS A 1 223 ? 0.073 27.043 10.203 1.00 80.31 223 LYS A C 1
ATOM 1760 O O . LYS A 1 223 ? -0.178 27.177 11.396 1.00 80.31 223 LYS A O 1
ATOM 1765 N N . ALA A 1 224 ? -0.794 26.479 9.364 1.00 79.88 224 ALA A N 1
ATOM 1766 C CA . ALA A 1 224 ? -2.072 25.943 9.804 1.00 79.88 224 ALA A CA 1
ATOM 1767 C C . ALA A 1 224 ? -1.902 24.540 10.402 1.00 79.88 224 ALA A C 1
ATOM 1769 O O . ALA A 1 224 ? -1.346 23.640 9.770 1.00 79.88 224 ALA A O 1
ATOM 1770 N N . SER A 1 225 ? -2.444 24.319 11.602 1.00 71.38 225 SER A N 1
ATOM 1771 C CA . SER A 1 225 ? -2.525 22.972 12.173 1.00 71.38 225 SER A CA 1
ATOM 1772 C C . SER A 1 225 ? -3.601 22.161 11.450 1.00 71.38 225 SER A C 1
ATOM 1774 O O . SER A 1 225 ? -4.797 22.331 11.683 1.00 71.38 225 SER A O 1
ATOM 1776 N N . VAL A 1 226 ? -3.175 21.253 10.569 1.00 64.56 226 VAL A N 1
ATOM 1777 C CA . VAL A 1 226 ? -4.086 20.365 9.826 1.00 64.56 226 VAL A CA 1
ATOM 1778 C C . VAL A 1 226 ? -4.781 19.369 10.765 1.00 64.56 226 VAL A C 1
ATOM 1780 O O . VAL A 1 226 ? -5.945 19.040 10.549 1.00 64.56 226 VAL A O 1
ATOM 1783 N N . ALA A 1 227 ? -4.106 18.944 11.839 1.00 64.62 227 ALA A N 1
ATOM 1784 C CA . ALA A 1 227 ? -4.646 18.010 12.830 1.00 64.62 227 ALA A CA 1
ATOM 1785 C C . ALA A 1 227 ? -5.778 18.621 13.680 1.00 64.62 227 ALA A C 1
ATOM 1787 O O . ALA A 1 227 ? -6.740 17.929 13.998 1.00 64.62 227 ALA A O 1
ATOM 1788 N N . ASN A 1 228 ? -5.709 19.926 13.978 1.00 70.88 228 ASN A N 1
ATOM 1789 C CA . ASN A 1 228 ? -6.689 20.627 14.822 1.00 70.88 228 ASN A CA 1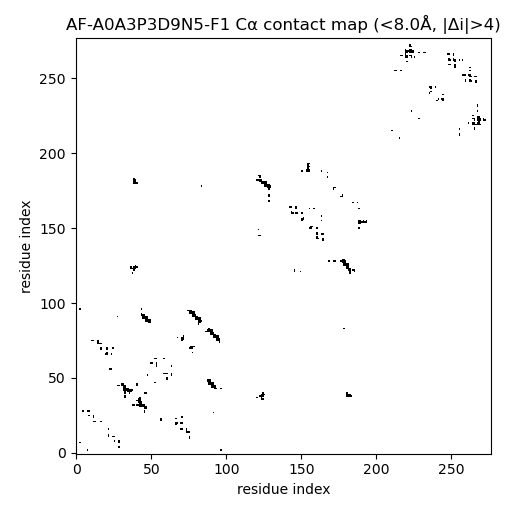
ATOM 1790 C C . ASN A 1 228 ? -7.622 21.551 14.025 1.00 70.88 228 ASN A C 1
ATOM 1792 O O . ASN A 1 228 ? -8.263 22.437 14.593 1.00 70.88 228 ASN A O 1
ATOM 1796 N N . ARG A 1 229 ? -7.733 21.348 12.708 1.00 76.75 229 ARG A N 1
ATOM 1797 C CA . ARG A 1 229 ? -8.475 22.236 11.803 1.00 76.75 229 ARG A CA 1
ATOM 1798 C C . ARG A 1 229 ? -9.915 22.502 12.254 1.00 76.75 229 ARG A C 1
ATOM 1800 O O . ARG A 1 229 ? -10.367 23.639 12.207 1.00 76.75 229 ARG A O 1
ATOM 1807 N N . GLY A 1 230 ? -10.635 21.468 12.694 1.00 79.38 230 GLY A N 1
ATOM 1808 C CA . GLY A 1 230 ? -12.030 21.609 13.130 1.00 79.38 230 GLY A CA 1
ATOM 1809 C C . GLY A 1 230 ? -12.194 22.397 14.435 1.00 79.38 230 GLY A C 1
ATOM 1810 O O . GLY A 1 230 ? -13.266 22.935 14.701 1.00 79.38 230 GLY A O 1
ATOM 1811 N N . PHE A 1 231 ? -11.150 22.477 15.262 1.00 79.88 231 PHE A N 1
ATOM 1812 C CA . PHE A 1 231 ? -11.135 23.329 16.450 1.00 79.88 231 PHE A CA 1
ATOM 1813 C C . PHE A 1 231 ? -10.871 24.787 16.058 1.00 79.88 231 PHE A C 1
ATOM 1815 O O . PHE A 1 231 ? -11.703 25.641 16.347 1.00 79.88 231 PHE A O 1
ATOM 1822 N N . VAL A 1 232 ? -9.814 25.031 15.276 1.00 80.38 232 VAL A N 1
ATOM 1823 C CA . VAL A 1 232 ? -9.449 26.373 14.787 1.00 80.38 232 VAL A CA 1
ATOM 1824 C C . VAL A 1 232 ? -10.578 26.997 13.964 1.00 80.38 232 VAL A C 1
ATOM 1826 O O . VAL A 1 232 ? -10.913 28.160 14.144 1.00 80.38 232 VAL A O 1
ATOM 1829 N N . GLU A 1 233 ? -11.229 26.229 13.090 1.00 83.62 233 GLU A N 1
ATOM 1830 C CA . GLU A 1 233 ? -12.369 26.727 12.315 1.00 83.62 233 GLU A CA 1
ATOM 1831 C C . GLU A 1 233 ? -13.540 27.161 13.210 1.00 83.62 233 GLU A C 1
ATOM 1833 O O . GLU A 1 233 ? -14.155 28.193 12.945 1.00 83.62 233 GLU A O 1
ATOM 1838 N N . ARG A 1 234 ? -13.834 26.415 14.283 1.00 84.62 234 ARG A N 1
ATOM 1839 C CA . ARG A 1 234 ? -14.895 26.781 15.233 1.00 84.62 234 ARG A CA 1
ATOM 1840 C C . ARG A 1 234 ? -14.539 28.032 16.028 1.00 84.62 234 ARG A C 1
ATOM 1842 O O . ARG A 1 234 ? -15.395 28.900 16.157 1.00 84.62 234 ARG A O 1
ATOM 1849 N N . GLU A 1 235 ? -13.300 28.158 16.495 1.00 84.88 235 GLU A N 1
ATOM 1850 C CA . GLU A 1 235 ? -12.838 29.364 17.195 1.00 84.88 235 GLU A CA 1
ATOM 1851 C C . GLU A 1 235 ? -12.902 30.604 16.299 1.00 84.88 235 GLU A C 1
ATOM 1853 O O . GLU A 1 235 ? -13.412 31.643 16.709 1.00 84.88 235 GLU A O 1
ATOM 1858 N N . LEU A 1 236 ? -12.457 30.497 15.044 1.00 85.50 236 LEU A N 1
ATOM 1859 C CA . LEU A 1 236 ? -12.489 31.623 14.108 1.00 85.50 236 LEU A CA 1
ATOM 1860 C C . LEU A 1 236 ? -13.915 32.010 13.710 1.00 85.50 236 LEU A C 1
ATOM 1862 O O . LEU A 1 236 ? -14.202 33.195 13.557 1.00 85.50 236 LEU A O 1
ATOM 1866 N N . ARG A 1 237 ? -14.827 31.041 13.583 1.00 89.81 237 ARG A N 1
ATOM 1867 C CA . ARG A 1 237 ? -16.256 31.318 13.369 1.00 89.81 237 ARG A CA 1
ATOM 1868 C C . ARG A 1 237 ? -16.910 31.956 14.592 1.00 89.81 237 ARG A C 1
ATOM 1870 O O . ARG A 1 237 ? -17.721 32.858 14.425 1.00 89.81 237 ARG A O 1
ATOM 1877 N N . GLN A 1 238 ? -16.528 31.557 15.805 1.00 86.06 238 GLN A N 1
ATOM 1878 C CA . GLN A 1 238 ? -16.985 32.212 17.035 1.00 86.06 238 GLN A CA 1
ATOM 1879 C C . GLN A 1 238 ? -16.448 33.645 17.153 1.00 86.06 238 GLN A C 1
ATOM 1881 O O . GLN A 1 238 ? -17.191 34.541 17.543 1.00 86.06 238 GLN A O 1
ATOM 1886 N N . ALA A 1 239 ? -15.190 33.880 16.774 1.00 85.50 239 ALA A N 1
ATOM 1887 C CA . ALA A 1 239 ? -14.552 35.191 16.868 1.00 85.50 239 ALA A CA 1
ATOM 1888 C C . ALA A 1 239 ? -14.983 36.172 15.762 1.00 85.50 239 ALA A C 1
ATOM 1890 O O . ALA A 1 239 ? -15.067 37.374 16.004 1.00 85.50 239 ALA A O 1
ATOM 1891 N N . TRP A 1 240 ? -15.225 35.692 14.538 1.00 87.50 240 TRP A N 1
ATOM 1892 C CA . TRP A 1 240 ? -15.505 36.541 13.368 1.00 87.50 240 TRP A CA 1
ATOM 1893 C C . TRP A 1 240 ? -16.940 36.438 12.843 1.00 87.50 240 TRP A C 1
ATOM 1895 O O . TRP A 1 240 ? -17.300 37.170 11.919 1.00 87.50 240 TRP A O 1
ATOM 1905 N N . GLY A 1 241 ? -17.748 35.538 13.403 1.00 88.94 241 GLY A N 1
ATOM 1906 C CA . GLY A 1 241 ? -19.052 35.165 12.868 1.00 88.94 241 GLY A CA 1
ATOM 1907 C C . GLY A 1 241 ? -18.943 34.312 11.600 1.00 88.94 241 GLY A C 1
ATOM 1908 O O . GLY A 1 241 ? -17.953 34.357 10.865 1.00 88.94 241 GLY A O 1
ATOM 1909 N N . ASP A 1 242 ? -19.995 33.548 11.303 1.00 84.44 242 ASP A N 1
ATOM 1910 C CA . ASP A 1 242 ? -20.003 32.638 10.152 1.00 84.44 242 ASP A CA 1
ATOM 1911 C C . ASP A 1 242 ? -19.818 33.365 8.816 1.00 84.44 242 ASP A C 1
ATOM 1913 O O . ASP A 1 242 ? -18.987 32.963 7.998 1.00 84.44 242 ASP A O 1
ATOM 1917 N N . GLN A 1 243 ? -20.512 34.490 8.616 1.00 87.38 243 GLN A N 1
ATOM 1918 C CA . GLN A 1 243 ? -20.353 35.291 7.399 1.00 87.38 243 GLN A CA 1
ATOM 1919 C C . GLN A 1 243 ? -18.971 35.952 7.309 1.00 87.38 243 GLN A C 1
ATOM 1921 O O . GLN A 1 243 ? -18.384 36.008 6.227 1.00 87.38 243 GLN A O 1
ATOM 1926 N N . GLY A 1 244 ? -18.418 36.402 8.440 1.00 87.00 244 GLY A N 1
ATOM 1927 C CA . GLY A 1 244 ? -17.099 37.031 8.487 1.00 87.00 244 GLY A CA 1
ATOM 1928 C C . GLY A 1 244 ? -15.957 36.045 8.235 1.00 87.00 244 GLY A C 1
ATOM 1929 O O . GLY A 1 244 ? -14.935 36.426 7.656 1.00 87.00 244 GLY A O 1
ATOM 1930 N N . TYR A 1 245 ? -16.124 34.780 8.623 1.00 90.94 245 TYR A N 1
ATOM 1931 C CA . TYR A 1 245 ? -15.198 33.706 8.276 1.00 90.94 245 TYR A CA 1
ATOM 1932 C C . TYR A 1 245 ? -15.280 33.362 6.783 1.00 90.94 245 TYR A C 1
ATOM 1934 O O . TYR A 1 245 ? -14.258 33.347 6.094 1.00 90.94 245 TYR A O 1
ATOM 1942 N N . GLU A 1 246 ? -16.485 33.147 6.249 1.00 90.88 246 GLU A N 1
ATOM 1943 C CA . GLU A 1 246 ? -16.660 32.799 4.835 1.00 90.88 246 GLU A CA 1
ATOM 1944 C C . GLU A 1 246 ? -16.159 33.883 3.879 1.00 90.88 246 GLU A C 1
ATOM 1946 O O . GLU A 1 246 ? -15.546 33.567 2.855 1.00 90.88 246 GLU A O 1
ATOM 1951 N N . GLN A 1 247 ? -16.387 35.155 4.210 1.00 91.81 247 GLN A N 1
ATOM 1952 C CA . GLN A 1 247 ? -15.896 36.275 3.416 1.00 91.81 247 GLN A CA 1
ATOM 1953 C C . GLN A 1 247 ? -14.364 36.272 3.335 1.00 91.81 247 GLN A C 1
ATOM 1955 O O . GLN A 1 247 ? -13.812 36.357 2.239 1.00 91.81 247 GLN A O 1
ATOM 1960 N N . ARG A 1 248 ? -13.669 36.059 4.459 1.00 91.31 248 ARG A N 1
ATOM 1961 C CA . ARG A 1 248 ? -12.199 35.984 4.500 1.00 91.31 248 ARG A CA 1
ATOM 1962 C C . ARG A 1 248 ? -11.647 34.802 3.707 1.00 91.31 248 ARG A C 1
ATOM 1964 O O . ARG A 1 248 ? -10.612 34.932 3.056 1.00 91.31 248 ARG A O 1
ATOM 1971 N N . VAL A 1 249 ? -12.338 33.661 3.705 1.00 91.19 249 VAL A N 1
ATOM 1972 C CA . VAL A 1 249 ? -11.963 32.511 2.864 1.00 91.19 249 VAL A CA 1
ATOM 1973 C C . VAL A 1 249 ? -12.118 32.847 1.377 1.00 91.19 249 VAL A C 1
ATOM 1975 O O . VAL A 1 249 ? -11.230 32.525 0.588 1.00 91.19 249 VAL A O 1
ATOM 1978 N N . ARG A 1 250 ? -13.198 33.532 0.980 1.00 91.00 250 ARG A N 1
ATOM 1979 C CA . ARG A 1 250 ? -13.409 33.958 -0.416 1.00 91.00 250 ARG A CA 1
ATOM 1980 C C . ARG A 1 250 ? -12.394 35.012 -0.864 1.00 91.00 250 ARG A C 1
ATOM 1982 O O . ARG A 1 250 ? -11.851 34.896 -1.959 1.00 91.00 250 ARG A O 1
ATOM 1989 N N . GLU A 1 251 ? -12.082 35.986 -0.015 1.00 90.06 251 GLU A N 1
ATOM 1990 C CA . GLU A 1 251 ? -11.047 36.996 -0.275 1.00 90.06 251 GLU A CA 1
ATOM 1991 C C . GLU A 1 251 ? -9.660 36.356 -0.415 1.00 90.06 251 GLU A C 1
ATOM 1993 O O . GLU A 1 251 ? -8.907 36.690 -1.329 1.00 90.06 251 GLU A O 1
ATOM 1998 N N . MET A 1 252 ? -9.339 35.374 0.432 1.00 89.38 252 MET A N 1
ATOM 1999 C CA . MET A 1 252 ? -8.086 34.622 0.356 1.00 89.38 252 MET A CA 1
ATOM 2000 C C . MET A 1 252 ? -8.005 33.771 -0.923 1.00 89.38 252 MET A C 1
ATOM 2002 O O . MET A 1 252 ? -6.963 33.737 -1.580 1.00 89.38 252 MET A O 1
ATOM 2006 N N . ALA A 1 253 ? -9.112 33.136 -1.321 1.00 88.19 253 ALA A N 1
ATOM 2007 C CA . ALA A 1 253 ? -9.209 32.389 -2.574 1.00 88.19 253 ALA A CA 1
ATOM 2008 C C . ALA A 1 253 ? -9.007 33.301 -3.794 1.00 88.19 253 ALA A C 1
ATOM 2010 O O . ALA A 1 253 ? -8.244 32.956 -4.695 1.00 88.19 253 ALA A O 1
ATOM 2011 N N . ALA A 1 254 ? -9.619 34.490 -3.795 1.00 88.00 254 ALA A N 1
ATOM 2012 C CA . ALA A 1 254 ? -9.458 35.483 -4.854 1.00 88.00 254 ALA A CA 1
ATOM 2013 C C . ALA A 1 254 ? -8.029 36.050 -4.908 1.00 88.00 254 ALA A C 1
ATOM 2015 O O . ALA A 1 254 ? -7.443 36.155 -5.985 1.00 88.00 254 ALA A O 1
ATOM 2016 N N . ARG A 1 255 ? -7.428 36.350 -3.749 1.00 85.50 255 ARG A N 1
ATOM 2017 C CA . ARG A 1 255 ? -6.060 36.883 -3.638 1.00 85.50 255 ARG A CA 1
ATOM 2018 C C . ARG A 1 255 ? -5.011 35.939 -4.229 1.00 85.50 255 ARG A C 1
ATOM 2020 O O . ARG A 1 255 ? -4.056 36.400 -4.859 1.00 85.50 255 ARG A O 1
ATOM 2027 N N . PHE A 1 256 ? -5.176 34.634 -4.018 1.00 82.50 256 PHE A N 1
ATOM 2028 C CA . PHE A 1 256 ? -4.192 33.622 -4.408 1.00 82.50 256 PHE A CA 1
ATOM 2029 C C . PHE A 1 256 ? -4.606 32.757 -5.606 1.00 82.50 256 PHE A C 1
ATOM 2031 O O . PHE A 1 256 ? -3.812 31.922 -6.037 1.00 82.50 256 PHE A O 1
ATOM 2038 N N . GLY A 1 257 ? -5.810 32.945 -6.155 1.00 83.12 257 GLY A N 1
ATOM 2039 C CA . GLY A 1 257 ? -6.331 32.145 -7.268 1.00 83.12 257 GLY A CA 1
ATOM 2040 C C . GLY A 1 257 ? -6.421 30.652 -6.938 1.00 83.12 257 GLY A C 1
ATOM 2041 O O . GLY A 1 257 ? -6.123 29.813 -7.785 1.00 83.12 257 GLY A O 1
ATOM 2042 N N . CYS A 1 258 ? -6.752 30.310 -5.689 1.00 82.75 258 CYS A N 1
ATOM 2043 C CA . CYS A 1 258 ? -6.729 28.939 -5.181 1.00 82.75 258 CYS A CA 1
ATOM 2044 C C . CYS A 1 258 ? -8.122 28.457 -4.748 1.00 82.75 258 CYS A C 1
ATOM 2046 O O . CYS A 1 258 ? -9.051 29.241 -4.571 1.00 82.75 258 CYS A O 1
ATOM 2048 N N . GLY A 1 259 ? -8.281 27.140 -4.588 1.00 85.94 259 GLY A N 1
ATOM 2049 C CA . GLY A 1 259 ? -9.542 26.557 -4.128 1.00 85.94 259 GLY A CA 1
ATOM 2050 C C . GLY A 1 259 ? -9.870 26.928 -2.676 1.00 85.94 259 GLY A C 1
ATOM 2051 O O . GLY A 1 259 ? -8.972 27.162 -1.865 1.00 85.94 259 GLY A O 1
ATOM 2052 N N . LEU A 1 260 ? -11.162 26.899 -2.323 1.00 85.94 260 LEU A N 1
ATOM 2053 C CA . LEU A 1 260 ? -11.669 27.287 -0.994 1.00 85.94 260 LEU A CA 1
ATOM 2054 C C . LEU A 1 260 ? -11.001 26.532 0.163 1.00 85.94 260 LEU A C 1
ATOM 2056 O O . LEU A 1 260 ? -10.798 27.094 1.232 1.00 85.94 260 LEU A O 1
ATOM 2060 N N . PHE A 1 261 ? -10.612 25.275 -0.050 1.00 86.19 261 PHE A N 1
ATOM 2061 C CA . PHE A 1 261 ? -9.904 24.482 0.954 1.00 86.19 261 PHE A CA 1
ATOM 2062 C C . PHE A 1 261 ? -8.506 25.042 1.265 1.00 86.19 261 PHE A C 1
ATOM 2064 O O . PHE A 1 261 ? -8.153 25.221 2.429 1.00 86.19 261 PHE A O 1
ATOM 2071 N N . SER A 1 262 ? -7.715 25.358 0.235 1.00 86.19 262 SER A N 1
ATOM 2072 C CA . SER A 1 262 ? -6.387 25.964 0.400 1.00 86.19 262 SER A CA 1
ATOM 2073 C C . SER A 1 262 ? -6.486 27.372 0.981 1.00 86.19 262 SER A C 1
ATOM 2075 O O . SER A 1 262 ? -5.665 27.751 1.812 1.00 86.19 262 SER A O 1
ATOM 2077 N N . ALA A 1 263 ? -7.519 28.119 0.590 1.00 87.94 263 ALA A N 1
ATOM 2078 C CA . ALA A 1 263 ? -7.821 29.427 1.148 1.00 87.94 263 ALA A CA 1
ATOM 2079 C C . ALA A 1 263 ? -8.202 29.350 2.637 1.00 87.94 263 ALA A C 1
ATOM 2081 O O . ALA A 1 263 ? -7.695 30.137 3.428 1.00 87.94 263 ALA A O 1
ATOM 2082 N N . ALA A 1 264 ? -9.014 28.369 3.044 1.00 88.81 264 ALA A N 1
ATOM 2083 C CA . ALA A 1 264 ? -9.377 28.157 4.444 1.00 88.81 264 ALA A CA 1
ATOM 2084 C C . ALA A 1 264 ? -8.153 27.829 5.310 1.00 88.81 264 ALA A C 1
ATOM 2086 O O . ALA A 1 264 ? -7.962 28.438 6.358 1.00 88.81 264 ALA A O 1
ATOM 2087 N N . LEU A 1 265 ? -7.266 26.948 4.837 1.00 88.25 265 LEU A N 1
ATOM 2088 C CA . LEU A 1 265 ? -6.011 26.655 5.536 1.00 88.25 265 LEU A CA 1
ATOM 2089 C C . LEU A 1 265 ? -5.093 27.882 5.615 1.00 88.25 265 LEU A C 1
ATOM 2091 O O . LEU A 1 265 ? -4.500 28.139 6.657 1.00 88.25 265 LEU A O 1
ATOM 2095 N N . ALA A 1 266 ? -5.004 28.683 4.553 1.00 87.75 266 ALA A N 1
ATOM 2096 C CA . ALA A 1 266 ? -4.240 29.926 4.586 1.00 87.75 266 ALA A CA 1
ATOM 2097 C C . ALA A 1 266 ? -4.827 30.954 5.570 1.00 87.75 266 ALA A C 1
ATOM 2099 O O . ALA A 1 266 ? -4.065 31.634 6.251 1.00 87.75 266 ALA A O 1
ATOM 2100 N N . VAL A 1 267 ? -6.157 31.034 5.701 1.00 89.75 267 VAL A N 1
ATOM 2101 C CA . VAL A 1 267 ? -6.833 31.852 6.724 1.00 89.75 267 VAL A CA 1
ATOM 2102 C C . VAL A 1 267 ? -6.510 31.346 8.131 1.00 89.75 267 VAL A C 1
ATOM 2104 O O . VAL A 1 267 ? -6.207 32.154 9.003 1.00 89.75 267 VAL A O 1
ATOM 2107 N N . HIS A 1 268 ? -6.496 30.029 8.351 1.00 89.69 268 HIS A N 1
ATOM 2108 C CA . HIS A 1 268 ? -6.141 29.437 9.649 1.00 89.69 268 HIS A CA 1
ATOM 2109 C C . HIS A 1 268 ? -4.691 29.742 10.034 1.00 89.69 268 HIS A C 1
ATOM 2111 O O . HIS A 1 268 ? -4.425 30.163 11.156 1.00 89.69 268 HIS A O 1
ATOM 2117 N N . GLY A 1 269 ? -3.754 29.595 9.096 1.00 84.38 269 GLY A N 1
ATOM 2118 C CA . GLY A 1 269 ? -2.346 29.911 9.335 1.00 84.38 269 GLY A CA 1
ATOM 2119 C C . GLY A 1 269 ? -2.050 31.410 9.441 1.00 84.38 269 GLY A C 1
ATOM 2120 O O . GLY A 1 269 ? -1.129 31.801 10.157 1.00 84.38 269 GLY A O 1
ATOM 2121 N N . ALA A 1 270 ? -2.839 32.262 8.779 1.00 83.81 270 ALA A N 1
ATOM 2122 C CA . ALA A 1 270 ? -2.783 33.713 8.959 1.00 83.81 270 ALA A CA 1
ATOM 2123 C C . ALA A 1 270 ? -3.303 34.127 10.346 1.00 83.81 270 ALA A C 1
ATOM 2125 O O . ALA A 1 270 ? -2.704 34.982 10.992 1.00 83.81 270 ALA A O 1
ATOM 2126 N N . ALA A 1 271 ? -4.376 33.490 10.824 1.00 79.62 271 ALA A N 1
ATOM 2127 C CA . ALA A 1 271 ? -4.956 33.757 12.137 1.00 79.62 271 ALA A CA 1
ATOM 2128 C C . ALA A 1 271 ? -4.048 33.297 13.285 1.00 79.62 271 ALA A C 1
ATOM 2130 O O . ALA A 1 271 ? -3.867 34.033 14.250 1.00 79.62 271 ALA A O 1
ATOM 2131 N N . GLY A 1 272 ? -3.404 32.132 13.142 1.00 66.69 272 GLY A N 1
ATOM 2132 C CA . GLY A 1 272 ? -2.408 31.644 14.101 1.00 66.69 272 GLY A CA 1
ATOM 2133 C C . GLY A 1 272 ? -1.183 32.557 14.240 1.00 66.69 272 GLY A C 1
ATOM 2134 O O . GLY A 1 272 ? -0.519 32.526 15.267 1.00 66.69 272 GLY A O 1
ATOM 2135 N N . ALA A 1 273 ? -0.901 33.412 13.249 1.00 55.22 273 ALA A N 1
ATOM 2136 C CA . ALA A 1 273 ? 0.150 34.428 13.332 1.00 55.22 273 ALA A CA 1
ATOM 2137 C C . ALA A 1 273 ? -0.290 35.724 14.046 1.00 55.22 273 ALA A C 1
ATOM 2139 O O . ALA A 1 273 ? 0.569 36.524 14.400 1.00 55.22 273 ALA A O 1
ATOM 2140 N N . MET A 1 274 ? -1.597 35.938 14.252 1.00 50.03 274 MET A N 1
ATOM 2141 C CA . MET A 1 274 ? -2.144 37.059 15.036 1.00 50.03 274 MET A CA 1
ATOM 2142 C C . MET A 1 274 ? -2.401 36.688 16.506 1.00 50.03 274 MET A C 1
ATOM 2144 O O . MET A 1 274 ? -2.681 37.566 17.314 1.00 50.03 274 MET A O 1
ATOM 2148 N N . ALA A 1 275 ? -2.308 35.400 16.853 1.00 43.34 275 ALA A N 1
ATOM 2149 C CA . ALA A 1 275 ? -2.446 34.880 18.210 1.00 43.34 275 ALA A CA 1
ATOM 2150 C C . ALA A 1 275 ? -1.063 34.588 18.819 1.00 43.34 275 ALA A C 1
ATOM 2152 O O . ALA A 1 275 ? -0.727 33.448 19.126 1.00 43.34 275 ALA A O 1
ATOM 2153 N N . VAL A 1 276 ? -0.243 35.629 18.953 1.00 31.92 276 VAL A N 1
ATOM 2154 C CA . VAL A 1 276 ? 0.950 35.629 19.811 1.00 31.92 276 VAL A CA 1
ATOM 2155 C C . VAL A 1 276 ? 0.877 36.915 20.640 1.00 31.92 276 VAL A C 1
ATOM 2157 O O . VAL A 1 276 ? 0.980 37.985 20.038 1.00 31.92 276 VAL A O 1
ATOM 2160 N N . PRO A 1 277 ? 0.613 36.857 21.960 1.00 37.53 277 PRO A N 1
ATOM 2161 C CA . PRO A 1 277 ? 0.986 37.951 22.851 1.00 37.53 277 PRO A CA 1
ATOM 2162 C C . PRO A 1 277 ? 2.512 38.072 22.949 1.00 37.53 277 PRO A C 1
ATOM 2164 O O . PRO A 1 277 ? 3.193 37.018 22.957 1.00 37.53 277 PRO A O 1
#

Foldseek 3Di:
DLDDLVNQLVVLVVWDADPLLSVLSVVQSVQAACDQQQLQDGHQKGKDFLVRSCVSSVHDSVVVVVSVVRCCPIPQNWDWDQDDPVRRMIIIGRCVPVPDDDDDDDPPDDPPDPPDDDDDDLAGHKAFLDDPDDDDDDHDPVQLVSQQVPLCVAPNNPPRSVVLVVVVSVVCVVVVNRMGRRSVSVVSRRPDDPDPPPPPPDPPDDDPDDCQLVNLLVQLLVQFDPVCLVVLLVVCCVVQNPVRLQVQLVVQCVSSVHDSVSSNSSVRSVVSVVPDD

Solvent-accessible surface area (backbone atoms only — not comparable to full-atom values): 16561 Å² total; per-residue (Å²): 129,89,82,43,75,66,58,50,49,53,48,57,75,68,50,93,62,53,73,65,38,47,53,51,53,51,56,46,58,74,58,38,9,88,42,76,39,39,64,37,28,58,58,57,26,18,80,44,36,68,65,58,51,23,61,75,69,72,47,54,66,71,57,51,52,52,38,48,52,50,39,39,74,36,92,51,29,44,44,76,46,76,48,66,100,82,52,63,36,34,36,36,31,47,48,76,72,67,76,75,90,77,94,82,79,90,80,87,82,80,93,79,79,82,77,76,87,83,88,88,80,90,44,67,38,74,39,74,56,73,79,84,90,84,76,87,90,78,77,68,73,59,52,42,57,52,42,53,73,51,28,73,85,36,73,45,45,91,53,58,40,63,59,56,48,52,52,51,42,52,60,32,52,79,69,72,41,55,63,44,41,28,35,54,56,57,55,50,43,63,66,41,75,80,68,70,77,91,72,70,73,68,89,74,74,93,67,94,68,73,85,49,69,66,54,57,48,49,56,24,33,70,55,26,60,77,91,49,40,77,56,55,52,49,53,45,29,70,74,48,35,65,66,52,40,53,49,52,23,51,52,40,12,64,75,64,75,45,56,62,68,61,14,42,36,25,50,48,13,51,49,56,70,71,68,66,134

Organism: NCBI:txid2488730

pLDDT: mean 72.66, std 19.11, range [25.83, 94.81]

Radius of gyration: 25.87 Å; Cα contacts (8 Å, |Δi|>4): 282; chains: 1; bounding box: 55×75×51 Å

Nearest PDB structures (foldseek):
  3r0a-assembly1_A  TM=5.850E-01  e=8.805E-02  Methanosarcina mazei
  3h0d-assembly1_B  TM=6.140E-01  e=7.361E+00  Geobacillus stearothermophilus
  4e70-assembly1_B  TM=5.347E-01  e=4.755E+00  Linum nodiflorum
  4evi-assembly1_B  TM=5.736E-01  e=6.970E+00  Linum nodiflorum

Sequence (277 aa):
MDMTTCSLLRRITQTDLTMAAHKLATLILDRMAWKEGYNGLPKGAAGFTMAELSEAMGVSRQYLYQLFAELEASELKLSRERVGAGGTLWLFRFGIMSETDGPGPTTRGDRALYKEETNKTFFTGMIEIEIEAESGVQGTGNWLERIAAVKEKLPCKGLDSRHIWERFLAFNQARGHLRVPAGWLLGFMRKWRVRPEAARSEPAEKVPSLPSRQLELQKLIAKASVANRGFVERELRQAWGDQGYEQRVREMAARFGCGLFSAALAVHGAAGAMAVP